Protein AF-A0A3R7YM96-F1 (afdb_monomer)

Mean predicted aligned error: 11.21 Å

Foldseek 3Di:
DDDDDDDDDDDPPPPPDPQQQAQVLFQQRRWDQAPPQGTDGLLLLQLVVLLVLLVVLCQCQVDLVLVLLQQLLQVCLVDPDDQDPVNSVVSSVVSSVVSVVCSVVSNVSSVVSNVLSVVSCVVCVVSVHDSPPDDDDDDDDDDDDPDDDDDDPDPVNVSSNVSNLVVLLVLLVVLVVCLVGVPSQLSSQLSNVCSVDPDRNDGPVVSVVSSVVSNVVCVVCNVVSVVSSVVSVVSSVVVVVVVVVPD

Structure (mmCIF, N/CA/C/O backbone):
data_AF-A0A3R7YM96-F1
#
_entry.id   AF-A0A3R7YM96-F1
#
loop_
_atom_site.group_PDB
_atom_site.id
_atom_site.type_symbol
_atom_site.label_atom_id
_atom_site.label_alt_id
_atom_site.label_comp_id
_atom_site.label_asym_id
_atom_site.label_entity_id
_atom_site.label_seq_id
_atom_site.pdbx_PDB_ins_code
_atom_site.Cartn_x
_atom_site.Cartn_y
_atom_site.Cartn_z
_atom_site.occupancy
_atom_site.B_iso_or_equiv
_atom_site.auth_seq_id
_atom_site.auth_comp_id
_atom_site.auth_asym_id
_atom_site.auth_atom_id
_atom_site.pdbx_PDB_model_num
ATOM 1 N N . THR A 1 1 ? 76.545 -9.233 0.694 1.00 45.06 1 THR A N 1
ATOM 2 C CA . THR A 1 1 ? 75.755 -8.309 -0.151 1.00 45.06 1 THR A CA 1
ATOM 3 C C . THR A 1 1 ? 74.601 -9.079 -0.773 1.00 45.06 1 THR A C 1
ATOM 5 O O . THR A 1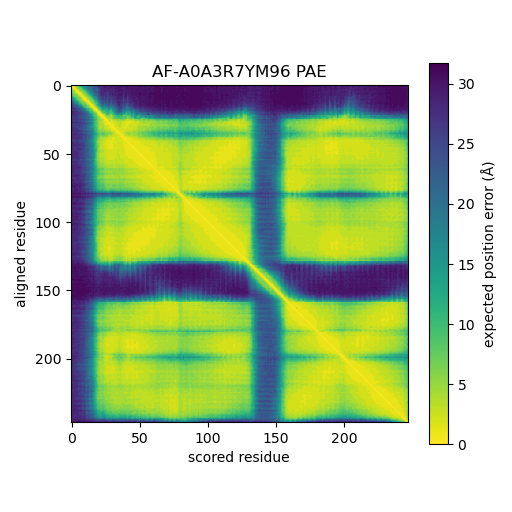 1 ? 74.777 -9.746 -1.780 1.00 45.06 1 THR A O 1
ATOM 8 N N . GLN A 1 2 ? 73.441 -9.086 -0.108 1.00 36.53 2 GLN A N 1
ATOM 9 C CA . GLN A 1 2 ? 72.216 -9.726 -0.604 1.00 36.53 2 GLN A CA 1
ATOM 10 C C . GLN A 1 2 ? 71.482 -8.753 -1.535 1.00 36.53 2 GLN A C 1
ATOM 12 O O . GLN A 1 2 ? 71.098 -7.665 -1.114 1.00 36.53 2 GLN A O 1
ATOM 17 N N . SER A 1 3 ? 71.321 -9.139 -2.800 1.00 36.06 3 SER A N 1
ATOM 18 C CA . SER A 1 3 ? 70.579 -8.380 -3.808 1.00 36.06 3 SER A CA 1
ATOM 19 C C . SER A 1 3 ? 69.102 -8.777 -3.740 1.00 36.06 3 SER A C 1
ATOM 21 O O . SER A 1 3 ? 68.745 -9.904 -4.079 1.00 36.06 3 SER A O 1
ATOM 23 N N . SER A 1 4 ? 68.255 -7.879 -3.234 1.00 38.69 4 SER A N 1
ATOM 24 C CA . SER A 1 4 ? 66.800 -8.063 -3.173 1.00 38.69 4 SER A CA 1
ATOM 25 C C . SER A 1 4 ? 66.164 -7.578 -4.475 1.00 38.69 4 SER A C 1
ATOM 27 O O . SER A 1 4 ? 66.230 -6.391 -4.792 1.00 38.69 4 SER A O 1
ATOM 29 N N . GLN A 1 5 ? 65.535 -8.481 -5.229 1.00 42.34 5 GLN A N 1
ATOM 30 C CA . GLN A 1 5 ? 64.673 -8.109 -6.353 1.00 42.34 5 GLN A CA 1
ATOM 31 C C . GLN A 1 5 ? 63.318 -7.588 -5.840 1.00 42.34 5 GLN A C 1
ATOM 33 O O . GLN A 1 5 ? 62.745 -8.188 -4.927 1.00 42.34 5 GLN A O 1
ATOM 38 N N . PRO A 1 6 ? 62.758 -6.507 -6.414 1.00 43.62 6 PRO A N 1
ATOM 39 C CA . PRO A 1 6 ? 61.439 -6.027 -6.030 1.00 43.62 6 PRO A CA 1
ATOM 40 C C . PRO A 1 6 ? 60.334 -6.883 -6.663 1.00 43.62 6 PRO A C 1
ATOM 42 O O . PRO A 1 6 ? 60.265 -7.063 -7.879 1.00 43.62 6 PRO A O 1
ATOM 45 N N . VAL A 1 7 ? 59.427 -7.374 -5.817 1.00 47.75 7 VAL A N 1
ATOM 46 C CA . VAL A 1 7 ? 58.185 -8.049 -6.208 1.00 47.75 7 VAL A CA 1
ATOM 47 C C . VAL A 1 7 ? 57.321 -7.086 -7.027 1.00 47.75 7 VAL A C 1
ATOM 49 O O . VAL A 1 7 ? 56.896 -6.035 -6.543 1.00 47.75 7 VAL A O 1
ATOM 52 N N . ALA A 1 8 ? 57.040 -7.456 -8.275 1.00 43.00 8 ALA A N 1
ATOM 53 C CA . ALA A 1 8 ? 56.138 -6.724 -9.149 1.00 43.00 8 ALA A CA 1
ATOM 54 C C . ALA A 1 8 ? 54.728 -6.666 -8.533 1.00 43.00 8 ALA A C 1
ATOM 56 O O . ALA A 1 8 ? 54.011 -7.668 -8.465 1.00 43.00 8 ALA A O 1
ATOM 57 N N . ARG A 1 9 ? 54.310 -5.469 -8.101 1.00 41.38 9 ARG A N 1
ATOM 58 C CA . ARG A 1 9 ? 52.916 -5.168 -7.751 1.00 41.38 9 ARG A CA 1
ATOM 59 C C . ARG A 1 9 ? 52.040 -5.410 -8.980 1.00 41.38 9 ARG A C 1
ATOM 61 O O . ARG A 1 9 ? 52.035 -4.607 -9.914 1.00 41.38 9 ARG A O 1
ATOM 68 N N . ARG A 1 10 ? 51.273 -6.501 -8.968 1.00 45.81 10 ARG A N 1
ATOM 69 C CA . ARG A 1 10 ? 50.168 -6.707 -9.909 1.00 45.81 10 ARG A CA 1
ATOM 70 C C . ARG A 1 10 ? 49.171 -5.566 -9.711 1.00 45.81 10 ARG A C 1
ATOM 72 O O . ARG A 1 10 ? 48.608 -5.404 -8.630 1.00 45.81 10 ARG A O 1
ATOM 79 N N . LYS A 1 11 ? 49.014 -4.733 -10.741 1.00 40.75 11 LYS A N 1
ATOM 80 C CA . LYS A 1 11 ? 47.972 -3.704 -10.796 1.00 40.75 11 LYS A CA 1
ATOM 81 C C . LYS A 1 11 ? 46.612 -4.406 -10.685 1.00 40.75 11 LYS A C 1
ATOM 83 O O . LYS A 1 11 ? 46.442 -5.435 -11.342 1.00 40.75 11 LYS A O 1
ATOM 88 N N . PRO A 1 12 ? 45.660 -3.893 -9.889 1.00 37.59 12 PRO A N 1
ATOM 89 C CA . PRO A 1 12 ? 44.314 -4.440 -9.890 1.00 37.59 12 PRO A CA 1
ATOM 90 C C . PRO A 1 12 ? 43.743 -4.287 -11.299 1.00 37.59 12 PRO A C 1
ATOM 92 O O . PRO A 1 12 ? 43.793 -3.201 -11.887 1.00 37.59 12 PRO A O 1
ATOM 95 N N . VAL A 1 13 ? 43.266 -5.402 -11.851 1.00 37.25 13 VAL A N 1
ATOM 96 C CA . VAL A 1 13 ? 42.502 -5.431 -13.095 1.00 37.25 13 VAL A CA 1
ATOM 97 C C . VAL A 1 13 ? 41.310 -4.512 -12.877 1.00 37.25 13 VAL A C 1
ATOM 99 O O . VAL A 1 13 ? 40.492 -4.716 -11.985 1.00 37.25 13 VAL A O 1
ATOM 102 N N . LYS A 1 14 ? 41.283 -3.422 -13.638 1.00 36.53 14 LYS A N 1
ATOM 103 C CA . LYS A 1 14 ? 40.139 -2.531 -13.720 1.00 36.53 14 LYS A CA 1
ATOM 104 C C . LYS A 1 14 ? 39.078 -3.331 -14.459 1.00 36.53 14 LYS A C 1
ATOM 106 O O . LYS A 1 14 ? 39.158 -3.415 -15.681 1.00 36.53 14 LYS A O 1
ATOM 111 N N . ASP A 1 15 ? 38.153 -3.942 -13.722 1.00 33.16 15 ASP A N 1
ATOM 112 C CA . ASP A 1 15 ? 36.939 -4.510 -14.298 1.00 33.16 15 ASP A CA 1
ATOM 113 C C . ASP A 1 15 ? 36.260 -3.389 -15.083 1.00 33.16 15 ASP A C 1
ATOM 115 O O . ASP A 1 15 ? 35.684 -2.443 -14.537 1.00 33.16 15 ASP A O 1
ATOM 119 N N . SER A 1 16 ? 36.450 -3.425 -16.397 1.00 36.56 16 SER A N 1
ATOM 120 C CA . SER A 1 16 ? 35.727 -2.603 -17.343 1.00 36.56 16 SER A CA 1
ATOM 121 C C . SER A 1 16 ? 34.267 -2.984 -17.184 1.00 36.56 16 SER A C 1
ATOM 123 O O . SER A 1 16 ? 33.871 -4.070 -17.600 1.00 36.56 16 SER A O 1
ATOM 125 N N . GLY A 1 17 ? 33.521 -2.108 -16.508 1.00 34.19 17 GLY A N 1
ATOM 126 C CA . GLY A 1 17 ? 32.123 -2.305 -16.165 1.00 34.19 17 GLY A CA 1
ATOM 127 C C . GLY A 1 17 ? 31.351 -2.894 -17.334 1.00 34.19 17 GLY A C 1
ATOM 128 O O . GLY A 1 17 ? 31.225 -2.267 -18.389 1.00 34.19 17 GLY A O 1
ATOM 129 N N . VAL A 1 18 ? 30.849 -4.109 -17.126 1.00 33.19 18 VAL A N 1
ATOM 130 C CA . VAL A 1 18 ? 29.787 -4.673 -17.943 1.00 33.19 18 VAL A CA 1
ATOM 131 C C . VAL A 1 18 ? 28.634 -3.688 -17.816 1.00 33.19 18 VAL A C 1
ATOM 133 O O . VAL A 1 18 ? 28.004 -3.593 -16.766 1.00 33.19 18 VAL A O 1
ATOM 136 N N . LYS A 1 19 ? 28.421 -2.879 -18.857 1.00 43.28 19 LYS A N 1
ATOM 137 C CA . LYS A 1 19 ? 27.216 -2.065 -18.980 1.00 43.28 19 LYS A CA 1
ATOM 138 C C . LYS A 1 19 ? 26.070 -3.064 -18.972 1.00 43.28 19 LYS A C 1
ATOM 140 O O . LYS A 1 19 ? 25.944 -3.819 -19.938 1.00 43.28 19 LYS A O 1
ATOM 145 N N . SER A 1 20 ? 25.309 -3.110 -17.880 1.00 51.75 20 SER A N 1
ATOM 146 C CA . SER A 1 20 ? 24.109 -3.936 -17.765 1.00 51.75 20 SER A CA 1
ATOM 147 C C . SER A 1 20 ? 23.117 -3.437 -18.812 1.00 51.75 20 SER A C 1
ATOM 149 O O . SER A 1 20 ? 22.357 -2.495 -18.593 1.00 51.75 20 SER A O 1
ATOM 151 N N . SER A 1 21 ? 23.235 -3.973 -20.025 1.00 58.69 21 SER A N 1
ATOM 152 C CA . SER A 1 21 ? 22.414 -3.566 -21.154 1.00 58.69 21 SER A CA 1
ATOM 153 C C . SER A 1 21 ? 21.141 -4.376 -21.052 1.00 58.69 21 SER A C 1
ATOM 155 O O . SER A 1 21 ? 21.143 -5.589 -21.247 1.00 58.69 21 SER A O 1
ATOM 157 N N . ALA A 1 22 ? 20.075 -3.699 -20.647 1.00 68.12 22 ALA A N 1
ATOM 158 C CA . ALA A 1 22 ? 18.771 -4.311 -20.509 1.00 68.12 22 ALA A CA 1
ATOM 159 C C . ALA A 1 22 ? 18.235 -4.740 -21.884 1.00 68.12 22 ALA A C 1
ATOM 161 O O . ALA A 1 22 ? 18.509 -4.047 -22.875 1.00 68.12 22 ALA A O 1
ATOM 162 N N . PRO A 1 23 ? 17.420 -5.806 -21.959 1.00 69.44 23 PRO A N 1
ATOM 163 C CA . PRO A 1 23 ? 16.647 -6.108 -23.158 1.00 69.44 23 PRO A CA 1
ATOM 164 C C . PRO A 1 23 ? 15.915 -4.857 -23.667 1.00 69.44 23 PRO A C 1
ATOM 166 O O . PRO A 1 23 ? 15.310 -4.117 -22.889 1.00 69.44 23 PRO A O 1
ATOM 169 N N . GLY A 1 24 ? 16.048 -4.570 -24.965 1.00 69.81 24 GLY A N 1
ATOM 170 C CA . GLY A 1 24 ? 15.408 -3.420 -25.613 1.00 69.81 24 GLY A CA 1
ATOM 171 C C . GLY A 1 24 ? 15.886 -2.035 -25.154 1.00 69.81 24 GLY A C 1
ATOM 172 O O . GLY A 1 24 ? 15.231 -1.049 -25.475 1.00 69.81 24 GLY A O 1
ATOM 173 N N . GLY A 1 25 ? 16.986 -1.934 -24.391 1.00 77.81 25 GLY A N 1
ATOM 174 C CA . GLY A 1 25 ? 17.396 -0.665 -23.780 1.00 77.81 25 GLY A CA 1
ATOM 175 C C . GLY A 1 25 ? 16.361 -0.147 -22.779 1.00 77.81 25 GLY A C 1
ATOM 176 O O . GLY A 1 25 ? 16.188 1.054 -22.640 1.00 77.81 25 GLY A O 1
ATOM 177 N N . LEU A 1 26 ? 15.613 -1.042 -22.128 1.00 85.44 26 LEU A N 1
ATOM 178 C CA . LEU A 1 26 ? 14.585 -0.696 -21.153 1.00 85.44 26 LEU A CA 1
ATOM 179 C C . LEU A 1 26 ? 15.109 -0.966 -19.743 1.00 85.44 26 LEU A C 1
ATOM 181 O O . LEU A 1 26 ? 15.202 -2.116 -19.328 1.00 85.44 26 LEU A O 1
ATOM 185 N N . GLY A 1 27 ? 15.365 0.069 -18.945 1.00 86.62 27 GLY A N 1
ATOM 186 C CA . GLY A 1 27 ? 15.856 -0.097 -17.573 1.00 86.62 27 GLY A CA 1
ATOM 187 C C . GLY A 1 27 ? 14.964 -1.006 -16.714 1.00 86.62 27 GLY A C 1
ATOM 188 O O . GLY A 1 27 ? 15.464 -1.734 -15.859 1.00 86.62 27 GLY A O 1
ATOM 189 N N . LEU A 1 28 ? 13.647 -1.011 -16.963 1.00 89.81 28 LEU A N 1
ATOM 190 C CA . LEU A 1 28 ? 12.681 -1.885 -16.282 1.00 89.81 28 LEU A CA 1
ATOM 191 C C . LEU A 1 28 ? 12.896 -3.376 -16.584 1.00 89.81 28 LEU A C 1
ATOM 193 O O . LEU A 1 28 ? 12.547 -4.202 -15.747 1.00 89.81 28 LEU A O 1
ATOM 197 N N . ALA A 1 29 ? 13.490 -3.723 -17.727 1.00 90.69 29 ALA A N 1
ATOM 198 C CA . ALA A 1 29 ? 13.811 -5.097 -18.103 1.00 90.69 29 ALA A CA 1
ATOM 199 C C . ALA A 1 29 ? 15.109 -5.612 -17.453 1.00 90.69 29 ALA A C 1
ATOM 201 O O . ALA A 1 29 ? 15.420 -6.795 -17.571 1.00 90.69 29 ALA A O 1
ATOM 202 N N . ARG A 1 30 ? 15.874 -4.761 -16.746 1.00 89.50 30 ARG A N 1
ATOM 203 C CA . ARG A 1 30 ? 17.051 -5.220 -15.991 1.00 89.50 30 ARG A CA 1
ATOM 204 C C . ARG A 1 30 ? 16.617 -6.158 -14.866 1.00 89.50 30 ARG A C 1
ATOM 206 O O . ARG A 1 30 ? 15.648 -5.877 -14.154 1.00 89.50 30 ARG A O 1
ATOM 213 N N . THR A 1 31 ? 17.351 -7.252 -14.707 1.00 90.62 31 THR A N 1
ATOM 214 C CA . THR A 1 31 ? 17.109 -8.268 -13.683 1.00 90.62 31 THR A CA 1
ATOM 215 C C . THR A 1 31 ? 17.883 -7.976 -12.402 1.00 90.62 31 THR A C 1
ATOM 217 O O . THR A 1 31 ? 18.939 -7.341 -12.400 1.00 90.62 31 THR A O 1
ATOM 220 N N . VAL A 1 32 ? 17.324 -8.438 -11.289 1.00 89.00 32 VAL A N 1
ATOM 221 C CA . VAL A 1 32 ? 17.951 -8.464 -9.970 1.00 89.00 32 VAL A CA 1
ATOM 222 C C . VAL A 1 32 ? 17.693 -9.834 -9.363 1.00 89.00 32 VAL A C 1
ATOM 224 O O . VAL A 1 32 ? 16.555 -10.301 -9.337 1.00 89.00 32 VAL A O 1
ATOM 227 N N . SER A 1 33 ? 18.741 -10.473 -8.851 1.00 89.31 33 SER A N 1
ATOM 228 C CA . SER A 1 33 ? 18.612 -11.726 -8.110 1.00 89.31 33 SER A CA 1
ATOM 229 C C . SER A 1 33 ? 18.116 -11.437 -6.691 1.00 89.31 33 SER A C 1
ATOM 231 O O . SER A 1 33 ? 18.775 -10.729 -5.925 1.00 89.31 33 SER A O 1
ATOM 233 N N . LEU A 1 34 ? 16.952 -11.978 -6.338 1.00 87.88 34 LEU A N 1
ATOM 234 C CA . LEU A 1 34 ? 16.386 -11.914 -4.993 1.00 87.88 34 LEU A CA 1
ATOM 235 C C . LEU A 1 34 ? 16.435 -13.292 -4.330 1.00 87.88 34 LEU A C 1
ATOM 237 O O . LEU A 1 34 ? 16.119 -14.316 -4.942 1.00 87.88 34 LEU A O 1
ATOM 241 N N . GLU A 1 35 ? 16.812 -13.307 -3.055 1.00 83.19 35 GLU A N 1
ATOM 242 C CA . GLU A 1 35 ? 16.838 -14.519 -2.240 1.00 83.19 35 GLU A CA 1
ATOM 243 C C . GLU A 1 35 ? 15.441 -15.161 -2.192 1.00 83.19 35 GLU A C 1
ATOM 245 O O . GLU A 1 35 ? 14.437 -14.479 -1.995 1.00 83.19 35 GLU A O 1
ATOM 250 N N . GLY A 1 36 ? 15.358 -16.466 -2.463 1.00 82.19 36 GLY A N 1
ATOM 251 C CA . GLY A 1 36 ? 14.092 -17.211 -2.494 1.00 82.19 36 GLY A CA 1
ATOM 252 C C . GLY A 1 36 ? 13.163 -16.925 -3.685 1.00 82.19 36 GLY A C 1
ATOM 253 O O . GLY A 1 36 ? 12.151 -17.606 -3.821 1.00 82.19 36 GLY A O 1
ATOM 254 N N . ARG A 1 37 ? 13.489 -15.962 -4.562 1.00 80.81 37 ARG A N 1
ATOM 255 C CA . ARG A 1 37 ? 12.686 -15.609 -5.753 1.00 80.81 37 ARG A CA 1
ATOM 256 C C . ARG A 1 37 ? 13.415 -15.778 -7.088 1.00 80.81 37 ARG A C 1
ATOM 258 O O . ARG A 1 37 ? 12.752 -15.832 -8.117 1.00 80.81 37 ARG A O 1
ATOM 265 N N . GLY A 1 38 ? 14.743 -15.883 -7.076 1.00 87.31 38 GLY A N 1
ATOM 266 C CA . GLY A 1 38 ? 15.542 -15.985 -8.297 1.00 87.31 38 GLY A CA 1
ATOM 267 C C . GLY A 1 38 ? 15.704 -14.636 -8.997 1.00 87.31 38 GLY A C 1
ATOM 268 O O . GLY A 1 38 ? 15.652 -13.583 -8.357 1.00 87.31 38 GLY A O 1
ATOM 269 N N . GLU A 1 39 ? 15.949 -14.661 -10.305 1.00 89.75 39 GLU A N 1
ATOM 270 C CA . GLU A 1 39 ? 16.065 -13.444 -11.109 1.00 89.75 39 GLU A CA 1
ATOM 271 C C . GLU A 1 39 ? 14.686 -12.861 -11.418 1.00 89.75 39 GLU A C 1
ATOM 273 O O . GLU A 1 39 ? 13.840 -13.510 -12.025 1.00 89.75 39 GLU A O 1
ATOM 278 N N . VAL A 1 40 ? 14.469 -11.614 -11.000 1.00 91.81 40 VAL A N 1
ATOM 279 C CA . VAL A 1 40 ? 13.223 -10.874 -11.228 1.00 91.81 40 VAL A CA 1
ATOM 280 C C . VAL A 1 40 ? 13.566 -9.522 -11.836 1.00 91.81 40 VAL A C 1
ATOM 282 O O . VAL A 1 40 ? 14.554 -8.891 -11.453 1.00 91.81 40 VAL A O 1
ATOM 285 N N . THR A 1 41 ? 12.763 -9.043 -12.782 1.00 92.88 41 THR A N 1
ATOM 286 C CA . THR A 1 41 ? 12.993 -7.719 -13.377 1.00 92.88 41 THR A CA 1
ATOM 287 C C . THR A 1 41 ? 12.558 -6.589 -12.447 1.00 92.88 41 THR A C 1
ATOM 289 O O . THR A 1 41 ? 11.611 -6.723 -11.662 1.00 92.88 41 THR A O 1
ATOM 292 N N . PHE A 1 42 ? 13.194 -5.419 -12.566 1.00 92.75 42 PHE A N 1
ATOM 293 C CA . PHE A 1 42 ? 12.698 -4.221 -11.884 1.00 92.75 42 PHE A CA 1
ATOM 294 C C . PHE A 1 42 ? 11.249 -3.914 -12.282 1.00 92.75 42 PHE A C 1
ATOM 296 O O . PHE A 1 42 ? 10.459 -3.496 -11.441 1.00 92.75 42 PHE A O 1
ATOM 303 N N . GLY A 1 43 ? 10.867 -4.146 -13.536 1.00 93.75 43 GLY A N 1
ATOM 304 C CA . GLY A 1 43 ? 9.505 -3.935 -14.006 1.00 93.75 43 GLY A CA 1
ATOM 305 C C . GLY A 1 43 ? 8.488 -4.853 -13.321 1.00 93.75 43 GLY A C 1
ATOM 306 O O . GLY A 1 43 ? 7.464 -4.357 -12.857 1.00 93.75 43 GLY A O 1
ATOM 307 N N . GLN A 1 44 ? 8.786 -6.145 -13.152 1.00 94.81 44 GLN A N 1
ATOM 308 C CA . GLN A 1 44 ? 7.928 -7.070 -12.394 1.00 94.81 44 GLN A CA 1
ATOM 309 C C . GLN A 1 44 ? 7.759 -6.614 -10.936 1.00 94.81 44 GLN A C 1
ATOM 311 O O . GLN A 1 44 ? 6.634 -6.511 -10.443 1.00 94.81 44 GLN A O 1
ATOM 316 N N . LEU A 1 45 ? 8.852 -6.231 -10.265 1.00 94.75 45 LEU A N 1
ATOM 317 C CA . LEU A 1 45 ? 8.800 -5.714 -8.891 1.00 94.75 45 LEU A CA 1
ATOM 318 C C . LEU A 1 45 ? 8.007 -4.403 -8.781 1.00 94.75 45 LEU A C 1
ATOM 320 O O . LEU A 1 45 ? 7.293 -4.189 -7.796 1.00 94.75 45 LEU A O 1
ATOM 324 N N . ALA A 1 46 ? 8.104 -3.530 -9.788 1.00 96.00 46 ALA A N 1
ATOM 325 C CA . ALA A 1 46 ? 7.314 -2.307 -9.859 1.00 96.00 46 ALA A CA 1
ATOM 326 C C . ALA A 1 46 ? 5.822 -2.628 -10.005 1.00 96.00 46 ALA A C 1
ATOM 328 O O . ALA A 1 46 ? 5.023 -2.096 -9.239 1.00 96.00 46 ALA A O 1
ATOM 329 N N . ILE A 1 47 ? 5.446 -3.517 -10.931 1.00 97.06 47 ILE A N 1
ATOM 330 C CA . ILE A 1 47 ? 4.054 -3.943 -11.147 1.00 97.06 47 ILE A CA 1
ATOM 331 C C . ILE A 1 47 ? 3.464 -4.516 -9.859 1.00 97.06 47 ILE A C 1
ATOM 333 O O . ILE A 1 47 ? 2.399 -4.070 -9.428 1.00 97.06 47 ILE A O 1
ATOM 337 N N . GLU A 1 48 ? 4.163 -5.457 -9.215 1.00 95.44 48 GLU A N 1
ATOM 338 C CA . GLU A 1 48 ? 3.723 -6.050 -7.949 1.00 95.44 48 GLU A CA 1
ATOM 339 C C . GLU A 1 48 ? 3.454 -4.976 -6.896 1.00 95.44 48 GLU A C 1
ATOM 341 O O . GLU A 1 48 ? 2.423 -4.988 -6.220 1.00 95.44 48 GLU A O 1
ATOM 346 N N . LYS A 1 49 ? 4.385 -4.029 -6.741 1.00 95.38 49 LYS A N 1
ATOM 347 C CA . LYS A 1 49 ? 4.250 -2.970 -5.748 1.00 95.38 49 LYS A CA 1
ATOM 348 C C . LYS A 1 49 ? 3.120 -1.995 -6.079 1.00 95.38 49 LYS A C 1
ATOM 350 O O . LYS A 1 49 ? 2.342 -1.678 -5.183 1.00 95.38 49 LYS A O 1
ATOM 355 N N . LEU A 1 50 ? 3.010 -1.548 -7.326 1.00 97.75 50 LEU A N 1
ATOM 356 C CA . LEU A 1 50 ? 1.972 -0.615 -7.768 1.00 97.75 50 LEU A CA 1
ATOM 357 C C . LEU A 1 50 ? 0.573 -1.212 -7.592 1.00 97.75 50 LEU A C 1
ATOM 359 O O . LEU A 1 50 ? -0.290 -0.559 -7.010 1.00 97.75 50 LEU A O 1
ATOM 363 N N . ARG A 1 51 ? 0.375 -2.473 -7.999 1.00 98.00 51 ARG A N 1
ATOM 364 C CA . ARG A 1 51 ? -0.897 -3.189 -7.815 1.00 98.00 51 ARG A CA 1
ATOM 365 C C . ARG A 1 51 ? -1.221 -3.422 -6.344 1.00 98.00 51 ARG A C 1
ATOM 367 O O . ARG A 1 51 ? -2.366 -3.256 -5.934 1.00 98.00 51 ARG A O 1
ATOM 374 N N . ARG A 1 52 ? -0.221 -3.764 -5.521 1.00 96.12 52 ARG A N 1
ATOM 375 C CA . ARG A 1 52 ? -0.404 -3.890 -4.065 1.00 96.12 52 ARG A CA 1
ATOM 376 C C . ARG A 1 52 ? -0.847 -2.561 -3.450 1.00 96.12 52 ARG A C 1
ATOM 378 O O . ARG A 1 52 ? -1.819 -2.543 -2.706 1.00 96.12 52 ARG A O 1
ATOM 385 N N . ASP A 1 53 ? -0.183 -1.458 -3.793 1.00 96.06 53 ASP A N 1
ATOM 386 C CA . ASP A 1 53 ? -0.528 -0.125 -3.288 1.00 96.06 53 ASP A CA 1
ATOM 387 C C . ASP A 1 53 ? -1.930 0.317 -3.772 1.00 96.06 53 ASP A C 1
ATOM 389 O O . ASP A 1 53 ? -2.713 0.848 -2.981 1.00 96.06 53 ASP A O 1
ATOM 393 N N . ALA A 1 54 ? -2.285 0.043 -5.035 1.00 97.94 54 ALA A N 1
ATOM 394 C CA . ALA A 1 54 ? -3.620 0.294 -5.585 1.00 97.94 54 ALA A CA 1
ATOM 395 C C . ALA A 1 54 ? -4.700 -0.505 -4.840 1.00 97.94 54 ALA A C 1
ATOM 397 O O . ALA A 1 54 ? -5.716 0.057 -4.425 1.00 97.94 54 ALA A O 1
ATOM 398 N N . LYS A 1 55 ? -4.453 -1.798 -4.599 1.00 97.12 55 LYS A N 1
ATOM 399 C CA . LYS A 1 55 ? -5.345 -2.670 -3.831 1.00 97.12 55 LYS A CA 1
ATOM 400 C C . LYS A 1 55 ? -5.528 -2.170 -2.399 1.00 97.12 55 LYS A C 1
ATOM 402 O O . LYS A 1 55 ? -6.664 -2.097 -1.945 1.00 97.12 55 LYS A O 1
ATOM 407 N N . THR A 1 56 ? -4.464 -1.749 -1.714 1.00 95.31 56 THR A N 1
ATOM 408 C CA . THR A 1 56 ? -4.567 -1.174 -0.360 1.00 95.31 56 THR A CA 1
ATOM 409 C C . THR A 1 56 ? -5.477 0.058 -0.336 1.00 95.31 56 THR A C 1
ATOM 411 O O . THR A 1 56 ? -6.304 0.201 0.567 1.00 95.31 56 THR A O 1
ATOM 414 N N . LEU A 1 57 ? -5.375 0.934 -1.341 1.00 96.88 57 LEU A N 1
ATOM 415 C CA . LEU A 1 57 ? -6.266 2.090 -1.467 1.00 96.88 57 LEU A CA 1
ATOM 416 C C . LEU A 1 57 ? -7.717 1.675 -1.742 1.00 96.88 57 LEU A C 1
ATOM 418 O O . LEU A 1 57 ? -8.629 2.244 -1.144 1.00 96.88 57 LEU A O 1
ATOM 422 N N . GLN A 1 58 ? -7.947 0.678 -2.598 1.00 96.38 58 GLN A N 1
ATOM 423 C CA . GLN A 1 58 ? -9.291 0.161 -2.877 1.00 96.38 58 GLN A CA 1
ATOM 424 C C . GLN A 1 58 ? -9.915 -0.533 -1.662 1.00 96.38 58 GLN A C 1
ATOM 426 O O . GLN A 1 58 ? -11.087 -0.324 -1.372 1.00 96.38 58 GLN A O 1
ATOM 431 N N . GLU A 1 59 ? -9.153 -1.320 -0.910 1.00 93.50 59 GLU A N 1
ATOM 432 C CA . GLU A 1 59 ? -9.638 -1.972 0.307 1.00 93.50 59 GLU A CA 1
ATOM 433 C C . GLU A 1 59 ? -9.976 -0.950 1.396 1.00 93.50 59 GLU A C 1
ATOM 435 O O . GLU A 1 59 ? -10.949 -1.122 2.130 1.00 93.50 59 GLU A O 1
ATOM 440 N N . GLU A 1 60 ? -9.198 0.132 1.506 1.00 93.88 60 GLU A N 1
ATOM 441 C CA . GLU A 1 60 ? -9.476 1.175 2.486 1.00 93.88 60 GLU A CA 1
ATOM 442 C C . GLU A 1 60 ? -10.641 2.081 2.062 1.00 93.88 60 GLU A C 1
ATOM 444 O O . GLU A 1 60 ? -11.509 2.372 2.883 1.00 93.88 60 GLU A O 1
ATOM 449 N N . TRP A 1 61 ? -10.684 2.519 0.803 1.00 97.00 61 TRP A N 1
ATOM 450 C CA . TRP A 1 61 ? -11.568 3.596 0.338 1.00 97.00 61 TRP A CA 1
ATOM 451 C C . TRP A 1 61 ? -12.667 3.147 -0.632 1.00 97.00 61 TRP A C 1
ATOM 453 O O . TRP A 1 61 ? -13.541 3.944 -0.966 1.00 97.00 61 TRP A O 1
ATOM 463 N N . GLY A 1 62 ? -12.675 1.895 -1.081 1.00 94.75 62 GLY A N 1
ATOM 464 C CA . GLY A 1 62 ? -13.613 1.393 -2.092 1.00 94.75 62 GLY A CA 1
ATOM 465 C C . GLY A 1 62 ? -15.047 1.240 -1.595 1.00 94.75 62 GLY A C 1
ATOM 466 O O . GLY A 1 62 ? -15.980 1.322 -2.384 1.00 94.75 62 GLY A O 1
ATOM 467 N N . CYS A 1 63 ? -15.246 1.080 -0.284 1.00 95.50 63 CYS A N 1
ATOM 468 C CA . CYS A 1 63 ? -16.577 0.964 0.300 1.00 95.50 63 CYS A CA 1
ATOM 469 C C . CYS A 1 63 ? -16.727 1.851 1.537 1.00 95.50 63 CYS A C 1
ATOM 471 O O . CYS A 1 63 ? -16.020 1.687 2.535 1.00 95.50 63 CYS A O 1
ATOM 473 N N . LYS A 1 64 ? -17.702 2.766 1.491 1.00 95.44 64 LYS A N 1
ATOM 474 C CA . LYS A 1 64 ? -18.012 3.698 2.585 1.00 95.44 64 LYS A CA 1
ATOM 475 C C . LYS A 1 64 ? -18.319 2.980 3.898 1.00 95.44 64 LYS A C 1
ATOM 477 O O . LYS A 1 64 ? -17.826 3.394 4.943 1.00 95.44 64 LYS A O 1
ATOM 482 N N . ASP A 1 65 ? -19.125 1.921 3.856 1.00 93.75 65 ASP A N 1
ATOM 483 C CA . ASP A 1 65 ? -19.512 1.172 5.057 1.00 93.75 65 ASP A CA 1
ATOM 484 C C . ASP A 1 65 ? -18.303 0.479 5.702 1.00 93.75 65 ASP A C 1
ATOM 486 O O . ASP A 1 65 ? -18.055 0.643 6.898 1.00 93.75 65 ASP A O 1
ATOM 490 N N . VAL A 1 66 ? -17.483 -0.199 4.894 1.00 93.31 66 VAL A N 1
ATOM 491 C CA . VAL A 1 66 ? -16.252 -0.854 5.360 1.00 93.31 66 VAL A CA 1
ATOM 492 C C . VAL A 1 66 ? -15.269 0.176 5.924 1.00 93.31 66 VAL A C 1
ATOM 494 O O . VAL A 1 66 ? -14.732 -0.027 7.015 1.00 93.31 66 VAL A O 1
ATOM 497 N N . TYR A 1 67 ? -15.090 1.323 5.256 1.00 95.25 67 TYR A N 1
ATOM 498 C CA . TYR A 1 67 ? -14.258 2.422 5.755 1.00 95.25 67 TYR A CA 1
ATOM 499 C C . TYR A 1 67 ? -14.717 2.920 7.125 1.00 95.25 67 TYR A C 1
ATOM 501 O O . TYR A 1 67 ? -13.909 3.030 8.051 1.00 95.25 67 TYR A O 1
ATOM 509 N N . VAL A 1 68 ? -16.013 3.214 7.274 1.00 95.75 68 VAL A N 1
ATOM 510 C CA . VAL A 1 68 ? -16.584 3.680 8.544 1.00 95.75 68 VAL A CA 1
ATOM 511 C C . VAL A 1 68 ? -16.376 2.624 9.623 1.00 95.75 68 VAL A C 1
ATOM 513 O O . VAL A 1 68 ? -15.942 2.971 10.724 1.00 95.75 68 VAL A O 1
ATOM 516 N N . LYS A 1 69 ? -16.587 1.342 9.299 1.00 94.12 69 LYS A N 1
A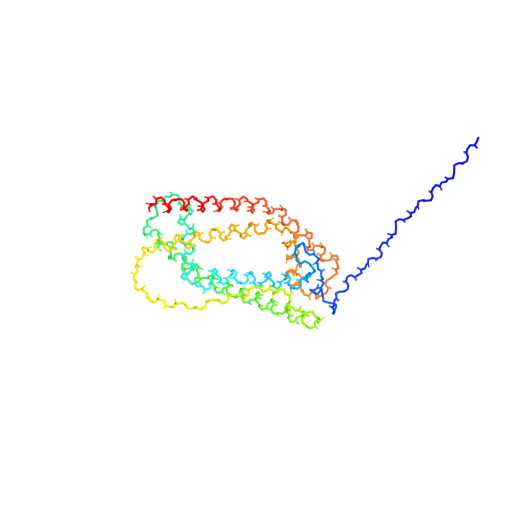TOM 517 C CA . LYS A 1 69 ? -16.365 0.236 10.232 1.00 94.12 69 LYS A CA 1
ATOM 518 C C . LYS A 1 69 ? -14.928 0.167 10.732 1.00 94.12 69 LYS A C 1
ATOM 520 O O . LYS A 1 69 ? -14.694 0.181 11.939 1.00 94.12 69 LYS A O 1
ATOM 525 N N . MET A 1 70 ? -13.969 0.207 9.813 1.00 93.69 70 MET A N 1
ATOM 526 C CA . MET A 1 70 ? -12.542 0.245 10.130 1.00 93.69 70 MET A CA 1
ATOM 527 C C . MET A 1 70 ? -12.150 1.476 10.958 1.00 93.69 70 MET A C 1
ATOM 529 O O . MET A 1 70 ? -11.382 1.366 11.915 1.00 93.69 70 MET A O 1
ATOM 533 N N . ALA A 1 71 ? -12.648 2.659 10.591 1.00 93.75 71 ALA A N 1
ATOM 534 C CA . ALA A 1 71 ? -12.285 3.920 11.229 1.00 93.75 71 ALA A CA 1
ATOM 535 C C . ALA A 1 71 ? -12.822 4.018 12.662 1.00 93.75 71 ALA A C 1
ATOM 537 O O . ALA A 1 71 ? -12.091 4.429 13.567 1.00 93.75 71 ALA A O 1
ATOM 538 N N . VAL A 1 72 ? -14.081 3.627 12.871 1.00 94.06 72 VAL A N 1
ATOM 539 C CA . VAL A 1 72 ? -14.706 3.571 14.197 1.00 94.06 72 VAL A CA 1
ATOM 540 C C . VAL A 1 72 ? -14.044 2.482 15.034 1.00 94.06 72 VAL A C 1
ATOM 542 O O . VAL A 1 72 ? -13.569 2.785 16.126 1.00 94.06 72 VAL A O 1
ATOM 545 N N . GLY A 1 73 ? -13.919 1.262 14.499 1.00 92.31 73 GLY A N 1
ATOM 546 C CA . GLY A 1 73 ? -13.289 0.129 15.177 1.00 92.31 73 GLY A CA 1
ATOM 547 C C . GLY A 1 73 ? -11.895 0.469 15.696 1.00 92.31 73 GLY A C 1
ATOM 548 O O . GLY A 1 73 ? -11.624 0.333 16.883 1.00 92.31 73 GLY A O 1
ATOM 549 N N . ARG A 1 74 ? -11.037 1.053 14.853 1.00 91.00 74 ARG A N 1
ATOM 550 C CA . ARG A 1 74 ? -9.694 1.498 15.263 1.00 91.00 74 ARG A CA 1
ATOM 551 C C . ARG A 1 74 ? -9.711 2.509 16.411 1.00 91.00 74 ARG A C 1
ATOM 553 O O . ARG A 1 74 ? -8.842 2.462 17.278 1.00 91.00 74 ARG A O 1
ATOM 560 N N . ARG A 1 75 ? -10.647 3.462 16.408 1.00 90.88 75 ARG A N 1
ATOM 561 C CA . ARG A 1 75 ? -10.743 4.470 17.477 1.00 90.88 75 ARG A CA 1
ATOM 562 C C . ARG A 1 75 ? -11.243 3.868 18.782 1.00 90.88 75 ARG A C 1
ATOM 564 O O . ARG A 1 75 ? -10.769 4.293 19.830 1.00 90.88 75 ARG A O 1
ATOM 571 N N . VAL A 1 76 ? -12.172 2.915 18.708 1.00 90.31 76 VAL A N 1
ATOM 572 C CA . VAL A 1 76 ? -12.658 2.173 19.875 1.00 90.31 76 VAL A CA 1
ATOM 573 C C . VAL A 1 76 ? -11.519 1.350 20.468 1.00 90.31 76 VAL A C 1
ATOM 575 O O . VAL A 1 76 ? -11.212 1.539 21.634 1.00 90.31 76 VAL A O 1
ATOM 578 N N . LEU A 1 77 ? -10.808 0.564 19.652 1.00 87.94 77 LEU A N 1
ATOM 579 C CA . LEU A 1 77 ? -9.698 -0.280 20.115 1.00 87.94 77 LEU A CA 1
ATOM 580 C C . LEU A 1 77 ? -8.557 0.528 20.749 1.00 87.94 77 LEU A C 1
ATOM 582 O O . LEU A 1 77 ? -7.898 0.068 21.671 1.00 87.94 77 LEU A O 1
ATOM 586 N N . LYS A 1 78 ? -8.318 1.759 20.285 1.00 86.19 78 LYS A N 1
ATOM 587 C CA . LYS A 1 78 ? -7.295 2.638 20.872 1.00 86.19 78 LYS A CA 1
ATOM 588 C C . LYS A 1 78 ? -7.705 3.220 22.236 1.00 86.19 78 LYS A C 1
ATOM 590 O O . LYS A 1 78 ? -6.855 3.761 22.939 1.00 86.19 78 LYS A O 1
ATOM 595 N N . ARG A 1 79 ? -8.991 3.198 22.595 1.00 82.50 79 ARG A N 1
ATOM 596 C CA . ARG A 1 79 ? -9.479 3.730 23.873 1.00 82.50 79 ARG A CA 1
ATOM 597 C C . ARG A 1 79 ? -9.580 2.600 24.891 1.00 82.50 79 ARG A C 1
ATOM 599 O O . ARG A 1 79 ? -10.246 1.610 24.639 1.00 82.50 79 ARG A O 1
ATOM 606 N N . CYS A 1 80 ? -9.000 2.806 26.069 1.00 58.22 80 CYS A N 1
ATOM 607 C CA . CYS A 1 80 ? -9.055 1.839 27.170 1.00 58.22 80 CYS A CA 1
ATOM 608 C C . CYS A 1 80 ? -10.376 1.882 27.969 1.00 58.22 80 CYS A C 1
ATOM 610 O O . CYS A 1 80 ? -10.557 1.088 28.882 1.00 58.22 80 CYS A O 1
ATOM 612 N N . ALA A 1 81 ? -11.282 2.826 27.678 1.00 68.88 81 ALA A N 1
ATOM 613 C CA . ALA A 1 81 ? -12.532 3.028 28.416 1.00 68.88 81 ALA A CA 1
ATOM 614 C C . ALA A 1 81 ? -13.760 2.678 27.566 1.00 68.88 81 ALA A C 1
ATOM 616 O O . ALA A 1 81 ? -13.751 2.874 26.347 1.00 68.88 81 ALA A O 1
ATOM 617 N N . ALA A 1 82 ? -14.836 2.235 28.228 1.00 75.50 82 ALA A N 1
ATOM 618 C CA . ALA A 1 82 ? -16.105 1.905 27.589 1.00 75.50 82 ALA A CA 1
ATOM 619 C C . ALA A 1 82 ? -16.635 3.087 26.759 1.00 75.50 82 ALA A C 1
ATOM 621 O O . ALA A 1 82 ? -16.869 4.189 27.262 1.00 75.50 82 ALA A O 1
ATOM 622 N N . VAL A 1 83 ? -16.809 2.858 25.458 1.00 81.69 83 VAL A N 1
ATOM 623 C CA . VAL A 1 83 ? -17.279 3.876 24.516 1.00 81.69 83 VAL A CA 1
ATOM 624 C C . VAL A 1 83 ? -18.804 3.866 24.487 1.00 81.69 83 VAL A C 1
ATOM 626 O O . VAL A 1 83 ? -19.425 2.836 24.231 1.00 81.69 83 VAL A O 1
ATOM 629 N N . THR A 1 84 ? -19.429 5.023 24.707 1.00 86.50 84 THR A N 1
ATOM 630 C CA . THR A 1 84 ? -20.896 5.126 24.694 1.00 86.50 84 THR A CA 1
ATOM 631 C C . THR A 1 84 ? -21.463 5.058 23.273 1.00 86.50 84 THR A C 1
ATOM 633 O O . THR A 1 84 ? -20.809 5.432 22.294 1.00 86.50 84 THR A O 1
ATOM 636 N N . ARG A 1 85 ? -22.738 4.666 23.137 1.00 86.25 85 ARG A N 1
ATOM 637 C CA . ARG A 1 85 ? -23.426 4.628 21.832 1.00 86.25 85 ARG A CA 1
ATOM 638 C C . ARG A 1 85 ? -23.408 5.986 21.120 1.00 86.25 85 ARG A C 1
ATOM 640 O O . ARG A 1 85 ? -23.173 6.035 19.918 1.00 86.25 85 ARG A O 1
ATOM 647 N N . SER A 1 86 ? -23.586 7.090 21.850 1.00 88.38 86 SER A N 1
ATOM 648 C CA . SER A 1 86 ? -23.525 8.444 21.279 1.00 88.38 86 SER A CA 1
ATOM 649 C C . SER A 1 86 ? -22.133 8.794 20.742 1.00 88.38 86 SER A C 1
ATOM 651 O O . SER A 1 86 ? -22.017 9.399 19.675 1.00 88.38 86 SER A O 1
ATOM 653 N N . GLN A 1 87 ? -21.065 8.361 21.422 1.00 91.06 87 GLN A N 1
ATOM 654 C CA . GLN A 1 87 ? -19.694 8.521 20.936 1.00 91.06 87 GLN A CA 1
ATOM 655 C C . GLN A 1 87 ? -19.449 7.706 19.661 1.00 91.06 87 GLN A C 1
ATOM 657 O O . GLN A 1 87 ? -18.832 8.227 18.733 1.00 91.06 87 GLN A O 1
ATOM 662 N N . ILE A 1 88 ? -19.955 6.470 19.584 1.00 91.50 88 ILE A N 1
ATOM 663 C CA . ILE A 1 88 ? -19.875 5.634 18.375 1.00 91.50 88 ILE A CA 1
ATOM 664 C C . ILE A 1 88 ? -20.595 6.310 17.206 1.00 91.50 88 ILE A C 1
ATOM 666 O O . ILE A 1 88 ? -20.007 6.455 16.134 1.00 91.50 88 ILE A O 1
ATOM 670 N N . THR A 1 89 ? -21.817 6.805 17.422 1.00 92.75 89 THR A N 1
ATOM 671 C CA . THR A 1 89 ? -22.576 7.544 16.402 1.00 92.75 89 THR A CA 1
ATOM 672 C C . THR A 1 89 ? -21.802 8.763 15.904 1.00 92.75 89 THR A C 1
ATOM 674 O O . THR A 1 89 ? -21.661 8.945 14.695 1.00 92.75 89 THR A O 1
ATOM 677 N N . ARG A 1 90 ? -21.227 9.564 16.813 1.00 94.62 90 ARG A N 1
ATOM 678 C CA . ARG A 1 90 ? -20.409 10.727 16.440 1.00 94.62 90 ARG A CA 1
ATOM 679 C C . ARG A 1 90 ? -19.186 10.328 15.611 1.00 94.62 90 ARG A C 1
ATOM 681 O O . ARG A 1 90 ? -18.943 10.916 14.562 1.00 94.62 90 ARG A O 1
ATOM 688 N N . MET A 1 91 ? -18.451 9.295 16.028 1.00 94.81 91 MET A N 1
ATOM 689 C CA . MET A 1 91 ? -17.299 8.791 15.270 1.00 94.81 91 MET A CA 1
ATOM 690 C C . MET A 1 91 ? -17.696 8.292 13.877 1.00 94.81 91 MET A C 1
ATOM 692 O O . MET A 1 91 ? -16.954 8.511 12.921 1.00 94.81 91 MET A O 1
ATOM 696 N N . ALA A 1 92 ? -18.858 7.649 13.749 1.00 95.31 92 ALA A N 1
ATOM 697 C CA . ALA A 1 92 ? -19.370 7.197 12.463 1.00 95.31 92 ALA A CA 1
ATOM 698 C C . ALA A 1 92 ? -19.723 8.376 11.542 1.00 95.31 92 ALA A C 1
ATOM 700 O O . ALA A 1 92 ? -19.405 8.325 10.356 1.00 95.31 92 ALA A O 1
ATOM 701 N N . ILE A 1 93 ? -20.333 9.445 12.068 1.00 96.62 93 ILE A N 1
ATOM 702 C CA . ILE A 1 93 ? -20.621 10.672 11.304 1.00 96.62 93 ILE A CA 1
ATOM 703 C C . ILE A 1 93 ? -19.319 11.303 10.795 1.00 96.62 93 ILE A C 1
ATOM 705 O O . ILE A 1 93 ? -19.176 11.538 9.596 1.00 96.62 93 ILE A O 1
ATOM 709 N N . GLU A 1 94 ? -18.332 11.495 11.673 1.00 96.88 94 GLU A N 1
ATOM 710 C CA . GLU A 1 94 ? -17.024 12.044 11.293 1.00 96.88 94 GLU A CA 1
ATOM 711 C C . GLU A 1 94 ? -16.311 11.180 10.238 1.00 96.88 94 GLU A C 1
ATOM 713 O O . GLU A 1 94 ? -15.702 11.702 9.303 1.00 96.88 94 GLU A O 1
ATOM 718 N N . ALA A 1 95 ? -16.382 9.850 10.368 1.00 96.88 95 ALA A N 1
ATOM 719 C CA . ALA A 1 95 ? -15.792 8.927 9.404 1.00 96.88 95 ALA A CA 1
ATOM 720 C C . ALA A 1 95 ? -16.487 9.006 8.035 1.00 96.88 95 ALA A C 1
ATOM 722 O O . ALA A 1 95 ? -15.798 9.039 7.016 1.00 96.88 95 ALA A O 1
ATOM 723 N N . ARG A 1 96 ? -17.825 9.094 7.996 1.00 97.88 96 ARG A N 1
ATOM 724 C CA . ARG A 1 96 ? -18.583 9.276 6.745 1.00 97.88 96 ARG A CA 1
ATOM 725 C C . ARG A 1 96 ? -18.198 10.574 6.046 1.00 97.88 96 ARG A C 1
ATOM 727 O O . ARG A 1 96 ? -17.899 10.542 4.858 1.00 97.88 96 ARG A O 1
ATOM 734 N N . HIS A 1 97 ? -18.134 11.673 6.790 1.00 97.94 97 HIS A N 1
ATOM 735 C CA . HIS A 1 97 ? -17.754 12.968 6.237 1.00 97.94 97 HIS A CA 1
ATOM 736 C C . HIS A 1 97 ? -16.326 12.947 5.668 1.00 97.94 97 HIS A C 1
ATOM 738 O O . HIS A 1 97 ? -16.073 13.372 4.542 1.00 97.94 97 HIS A O 1
ATOM 744 N N . LYS A 1 98 ? -15.375 12.360 6.408 1.00 97.56 98 LYS A N 1
ATOM 745 C CA . LYS A 1 98 ? -13.998 12.194 5.925 1.00 97.56 98 LYS A CA 1
ATOM 746 C C . LYS A 1 98 ? -13.926 11.327 4.665 1.00 97.56 98 LYS A C 1
ATOM 748 O O . LYS A 1 98 ? -13.118 11.618 3.782 1.00 97.56 98 LYS A O 1
ATOM 753 N N . TYR A 1 99 ? -14.736 10.272 4.592 1.00 98.06 99 TYR A N 1
ATOM 754 C CA . TYR A 1 99 ? -14.834 9.418 3.414 1.00 98.06 99 TYR A CA 1
ATOM 755 C C . TYR A 1 99 ? -15.317 10.200 2.193 1.00 98.06 99 TYR A C 1
ATOM 757 O O . TYR A 1 99 ? -14.683 10.133 1.146 1.00 98.06 99 TYR A O 1
ATOM 765 N N . GLU A 1 100 ? -16.394 10.971 2.329 1.00 97.81 100 GLU A N 1
ATOM 766 C CA . GLU A 1 100 ? -16.961 11.771 1.235 1.00 97.81 100 GLU A CA 1
ATOM 767 C C . GLU A 1 100 ? -15.940 12.756 0.661 1.00 97.81 100 GLU A C 1
ATOM 769 O O . GLU A 1 100 ? -15.791 12.850 -0.553 1.00 97.81 100 GLU A O 1
ATOM 774 N N . ILE A 1 101 ? -15.169 13.419 1.526 1.00 97.81 101 ILE A N 1
ATOM 775 C CA . ILE A 1 101 ? -14.156 14.387 1.091 1.00 97.81 101 ILE A CA 1
ATOM 776 C C . ILE A 1 101 ? -12.959 13.703 0.417 1.00 97.81 101 ILE A C 1
ATOM 778 O O . ILE A 1 101 ? -12.420 14.215 -0.562 1.00 97.81 101 ILE A O 1
ATOM 782 N N . ARG A 1 102 ? -12.476 12.579 0.964 1.00 97.62 102 ARG A N 1
ATOM 783 C CA . ARG A 1 102 ? -11.173 12.014 0.565 1.00 97.62 102 ARG A CA 1
ATOM 784 C C . ARG A 1 102 ? -11.254 10.861 -0.425 1.00 97.62 102 ARG A C 1
ATOM 786 O O . ARG A 1 102 ? -10.319 10.706 -1.208 1.00 97.62 102 ARG A O 1
ATOM 793 N N . SER A 1 103 ? -12.324 10.068 -0.407 1.00 97.62 103 SER A N 1
ATOM 794 C CA . SER A 1 103 ? -12.439 8.877 -1.260 1.00 97.62 103 SER A CA 1
ATOM 795 C C . SER A 1 103 ? -12.255 9.167 -2.754 1.00 97.62 103 SER A C 1
ATOM 797 O O . SER A 1 103 ? -11.531 8.390 -3.375 1.00 97.62 103 SER A O 1
ATOM 799 N N . PRO A 1 104 ? -12.741 10.284 -3.347 1.00 98.00 104 PRO A N 1
ATOM 800 C CA . PRO A 1 104 ? -12.559 10.502 -4.783 1.00 98.00 104 PRO A CA 1
ATOM 801 C C . PRO A 1 104 ? -11.082 10.619 -5.177 1.00 98.00 104 PRO A C 1
ATOM 803 O O . PRO A 1 104 ? -10.648 10.036 -6.167 1.00 98.00 104 PRO A O 1
ATOM 806 N N . ALA A 1 105 ? -10.286 11.337 -4.379 1.00 98.06 105 ALA A N 1
ATOM 807 C CA . ALA A 1 105 ? -8.856 11.492 -4.633 1.00 98.06 105 ALA A CA 1
ATOM 808 C C . ALA A 1 105 ? -8.088 10.179 -4.414 1.00 98.06 105 ALA A C 1
ATOM 810 O O . ALA A 1 105 ? -7.204 9.849 -5.198 1.00 98.06 105 ALA A O 1
ATOM 811 N N . GLN A 1 106 ? -8.444 9.414 -3.377 1.00 98.00 106 GLN A N 1
ATOM 812 C CA . GLN A 1 106 ? -7.788 8.141 -3.056 1.00 98.00 106 GLN A CA 1
ATOM 813 C C . GLN A 1 106 ? -8.081 7.064 -4.108 1.00 98.00 106 GLN A C 1
ATOM 815 O O . GLN A 1 106 ? -7.180 6.340 -4.522 1.00 98.00 106 GLN A O 1
ATOM 820 N N . LEU A 1 107 ? -9.321 6.992 -4.597 1.00 98.06 107 LEU A N 1
ATOM 821 C CA . LEU A 1 107 ? -9.702 6.054 -5.654 1.00 98.06 107 LEU A CA 1
ATOM 822 C C . LEU A 1 107 ? -9.109 6.444 -7.011 1.00 98.06 107 LEU A C 1
ATOM 824 O O . LEU A 1 107 ? -8.691 5.565 -7.761 1.00 98.06 107 LEU A O 1
ATOM 828 N N . ARG A 1 108 ? -8.983 7.747 -7.303 1.00 98.31 108 ARG A N 1
ATOM 829 C CA . ARG A 1 108 ? -8.234 8.217 -8.478 1.00 98.31 108 ARG A CA 1
ATOM 830 C C . ARG A 1 108 ? -6.768 7.796 -8.404 1.00 98.31 108 ARG A C 1
ATOM 832 O O . ARG A 1 108 ? -6.257 7.236 -9.363 1.00 98.31 108 ARG A O 1
ATOM 839 N N . GLN A 1 109 ? -6.124 7.989 -7.254 1.00 98.00 109 GLN A N 1
ATOM 840 C CA . GLN A 1 109 ? -4.745 7.552 -7.043 1.00 98.00 109 GLN A CA 1
ATOM 841 C C . GLN A 1 109 ? -4.593 6.032 -7.218 1.00 98.00 109 GLN A C 1
ATOM 843 O O . GLN A 1 109 ? -3.631 5.581 -7.832 1.00 98.00 109 GLN A O 1
ATOM 848 N N . ALA A 1 110 ? -5.545 5.231 -6.729 1.00 98.25 110 ALA A N 1
ATOM 849 C CA . ALA A 1 110 ? -5.539 3.784 -6.950 1.00 98.25 110 ALA A CA 1
ATOM 850 C C . ALA A 1 110 ? -5.603 3.433 -8.447 1.00 98.25 110 ALA A C 1
ATOM 852 O O . ALA A 1 110 ? -4.844 2.586 -8.914 1.00 98.25 110 ALA A O 1
ATOM 853 N N . ALA A 1 111 ? -6.464 4.116 -9.206 1.00 98.25 111 ALA A N 1
ATOM 854 C CA . ALA A 1 111 ? -6.571 3.932 -10.650 1.00 98.25 111 ALA A CA 1
ATOM 855 C C . ALA A 1 111 ? -5.297 4.368 -11.397 1.00 98.25 111 ALA A C 1
ATOM 857 O O . ALA A 1 111 ? -4.876 3.692 -12.331 1.00 98.25 111 ALA A O 1
ATOM 858 N N . GLU A 1 112 ? -4.648 5.456 -10.973 1.00 98.31 112 GLU A N 1
ATOM 859 C CA . GLU A 1 112 ? -3.368 5.913 -11.534 1.00 98.31 112 GLU A CA 1
ATOM 860 C C . GLU A 1 112 ? -2.244 4.891 -11.312 1.00 98.31 112 GLU A C 1
ATOM 862 O O . GLU A 1 112 ? -1.453 4.637 -12.221 1.00 98.31 112 GLU A O 1
ATOM 867 N N . LEU A 1 113 ? -2.187 4.272 -10.128 1.00 98.31 113 LEU A N 1
ATOM 868 C CA . LEU A 1 113 ? -1.224 3.210 -9.823 1.00 98.31 113 LEU A CA 1
ATOM 869 C C . LEU A 1 113 ? -1.462 1.963 -10.685 1.00 98.31 113 LEU A C 1
ATOM 871 O O . LEU A 1 113 ? -0.503 1.415 -11.229 1.00 98.31 113 LEU A O 1
ATOM 875 N N . GLU A 1 114 ? -2.720 1.549 -10.860 1.00 98.06 114 GLU A N 1
ATOM 876 C CA . GLU A 1 114 ? -3.080 0.417 -11.726 1.00 98.06 114 GLU A CA 1
ATOM 877 C C . GLU A 1 114 ? -2.753 0.712 -13.199 1.00 98.06 114 GLU A C 1
ATOM 879 O O . GLU A 1 114 ? -2.157 -0.111 -13.895 1.00 98.06 114 GLU A O 1
ATOM 884 N N . ALA A 1 115 ? -3.063 1.922 -13.674 1.00 98.00 115 ALA A N 1
ATOM 885 C CA . ALA A 1 115 ? -2.723 2.363 -15.024 1.00 98.00 115 ALA A CA 1
ATOM 886 C C . ALA A 1 115 ? -1.204 2.394 -15.252 1.00 98.00 115 ALA A C 1
ATOM 888 O O . ALA A 1 115 ? -0.730 1.994 -16.318 1.00 98.00 115 ALA A O 1
ATOM 889 N N . LEU A 1 116 ? -0.428 2.827 -14.252 1.00 97.69 116 LEU A N 1
ATOM 890 C CA . LEU A 1 116 ? 1.030 2.789 -14.316 1.00 97.69 116 LEU A CA 1
ATOM 891 C C . LEU A 1 116 ? 1.549 1.347 -14.358 1.00 97.69 116 LEU A C 1
ATOM 893 O O . LEU A 1 116 ? 2.427 1.052 -15.164 1.00 97.69 116 LEU A O 1
ATOM 897 N N . ALA A 1 117 ? 0.988 0.442 -13.553 1.00 97.62 117 ALA A N 1
ATOM 898 C CA . ALA A 1 117 ? 1.347 -0.974 -13.584 1.00 97.62 117 ALA A CA 1
ATOM 899 C C . ALA A 1 117 ? 1.079 -1.596 -14.965 1.00 97.62 117 ALA A C 1
ATOM 901 O O . ALA A 1 117 ? 1.950 -2.263 -15.520 1.00 97.62 117 ALA A O 1
ATOM 902 N N . ASN A 1 118 ? -0.082 -1.314 -15.562 1.00 97.25 118 ASN A N 1
ATOM 903 C CA . ASN A 1 118 ? -0.431 -1.799 -16.899 1.00 97.25 118 ASN A CA 1
ATOM 904 C C . ASN A 1 118 ? 0.489 -1.221 -17.983 1.00 97.25 118 ASN A C 1
ATOM 906 O O . ASN A 1 118 ? 0.890 -1.939 -18.896 1.00 97.25 118 ASN A O 1
ATOM 910 N N . ARG A 1 119 ? 0.895 0.049 -17.857 1.00 96.19 119 ARG A N 1
ATOM 911 C CA . ARG A 1 119 ? 1.894 0.652 -18.750 1.00 96.19 119 ARG A CA 1
ATOM 912 C C . ARG A 1 119 ? 3.252 -0.038 -18.633 1.00 96.19 119 ARG A C 1
ATOM 914 O O . ARG A 1 119 ? 3.876 -0.305 -19.652 1.00 96.19 119 ARG A O 1
ATOM 921 N N . VAL A 1 120 ? 3.712 -0.325 -17.414 1.00 95.06 120 VAL A N 1
ATOM 922 C CA . VAL A 1 120 ? 4.973 -1.050 -17.188 1.00 95.06 120 VAL A CA 1
ATOM 923 C C . VAL A 1 120 ? 4.907 -2.453 -17.781 1.00 95.06 120 VAL A C 1
ATOM 925 O O . VAL A 1 120 ? 5.851 -2.853 -18.453 1.00 95.06 120 VAL A O 1
ATOM 928 N N . ALA A 1 121 ? 3.791 -3.164 -17.601 1.00 95.00 121 ALA A N 1
ATOM 929 C CA . ALA A 1 121 ? 3.589 -4.476 -18.208 1.00 95.00 121 ALA A CA 1
ATOM 930 C C . ALA A 1 121 ? 3.683 -4.402 -19.739 1.00 95.00 121 ALA A C 1
ATOM 932 O O . ALA A 1 121 ? 4.465 -5.133 -20.331 1.00 95.00 121 ALA A O 1
ATOM 933 N N . ALA A 1 122 ? 2.987 -3.451 -20.369 1.00 93.81 122 ALA A N 1
ATOM 934 C CA . ALA A 1 122 ? 3.052 -3.260 -21.817 1.00 93.81 122 ALA A CA 1
ATOM 935 C C . ALA A 1 122 ? 4.472 -2.934 -22.322 1.00 93.81 122 ALA A C 1
ATOM 937 O O . ALA A 1 122 ? 4.861 -3.401 -23.388 1.00 93.81 122 ALA A O 1
ATOM 938 N N . MET A 1 123 ? 5.261 -2.159 -21.565 1.00 92.19 123 MET A N 1
ATOM 939 C CA . MET A 1 123 ? 6.660 -1.880 -21.920 1.00 92.19 123 MET A CA 1
ATOM 940 C C . MET A 1 123 ? 7.548 -3.127 -21.835 1.00 92.19 123 MET A C 1
ATOM 942 O O . MET A 1 123 ? 8.414 -3.298 -22.688 1.00 92.19 123 MET A O 1
ATOM 946 N N . LEU A 1 124 ? 7.349 -3.984 -20.829 1.00 92.50 124 LEU A N 1
ATOM 947 C CA . LEU A 1 124 ? 8.094 -5.241 -20.700 1.00 92.50 124 LEU A CA 1
ATOM 948 C C . LEU A 1 124 ? 7.762 -6.208 -21.839 1.00 92.50 124 LEU A C 1
ATOM 950 O O . LEU A 1 124 ? 8.679 -6.711 -22.482 1.00 92.50 124 LEU A O 1
ATOM 954 N N . GLU A 1 125 ? 6.476 -6.382 -22.141 1.00 91.50 125 GLU A N 1
ATOM 955 C CA . GLU A 1 125 ? 6.013 -7.216 -23.256 1.00 91.50 125 GLU A CA 1
ATOM 956 C C . GLU A 1 125 ? 6.585 -6.714 -24.595 1.00 91.50 125 GLU A C 1
ATOM 958 O O . GLU A 1 125 ? 7.125 -7.487 -25.382 1.00 91.50 125 GLU A O 1
ATOM 963 N N . ALA A 1 126 ? 6.580 -5.394 -24.831 1.00 88.81 126 ALA A N 1
ATOM 964 C CA . ALA A 1 126 ? 7.184 -4.798 -26.027 1.00 88.81 126 ALA A CA 1
ATOM 965 C C . ALA A 1 126 ? 8.713 -4.989 -26.108 1.00 88.81 126 ALA A C 1
ATOM 967 O O . ALA A 1 126 ? 9.273 -5.004 -27.203 1.00 88.81 126 ALA A O 1
ATOM 968 N N . ALA A 1 127 ? 9.389 -5.138 -24.967 1.00 87.69 127 ALA A N 1
ATOM 969 C CA . ALA A 1 127 ? 10.814 -5.453 -24.890 1.00 87.69 127 ALA A CA 1
ATOM 970 C C . ALA A 1 127 ? 11.108 -6.965 -24.985 1.00 87.69 127 ALA A C 1
ATOM 972 O O . ALA A 1 127 ? 12.272 -7.357 -24.889 1.00 87.69 127 ALA A O 1
ATOM 973 N N . GLY A 1 128 ? 10.080 -7.804 -25.170 1.00 85.69 128 GLY A N 1
ATOM 974 C CA . GLY A 1 128 ? 10.201 -9.261 -25.241 1.00 85.69 128 GLY A CA 1
ATOM 975 C C . GLY A 1 128 ? 10.419 -9.933 -23.883 1.00 85.69 128 GLY A C 1
ATOM 976 O O . GLY A 1 128 ? 10.974 -11.026 -23.831 1.00 85.69 128 GLY A O 1
ATOM 977 N N . VAL A 1 129 ? 10.041 -9.273 -22.784 1.00 86.00 129 VAL A N 1
ATOM 978 C CA . VAL A 1 129 ? 10.065 -9.850 -21.436 1.00 86.00 129 VAL A CA 1
ATOM 979 C C . VAL A 1 129 ? 8.663 -10.325 -21.084 1.00 86.00 129 VAL A C 1
ATOM 981 O O . VAL A 1 129 ? 7.791 -9.503 -20.798 1.00 86.00 129 VAL A O 1
ATOM 984 N N . ASP A 1 130 ? 8.475 -11.642 -21.034 1.00 75.56 130 ASP A N 1
ATOM 985 C CA . ASP A 1 130 ? 7.220 -12.239 -20.584 1.00 75.56 130 ASP A CA 1
ATOM 986 C C . ASP A 1 130 ? 6.945 -11.849 -19.121 1.00 75.56 130 ASP A C 1
ATOM 988 O O . ASP A 1 130 ? 7.665 -12.223 -18.187 1.00 75.56 130 ASP A O 1
ATOM 992 N N . VAL A 1 131 ? 5.870 -11.096 -18.888 1.00 67.12 131 VAL A N 1
ATOM 993 C CA . VAL A 1 131 ? 5.419 -10.750 -17.527 1.00 67.12 131 VAL A CA 1
ATOM 994 C C . VAL A 1 131 ? 4.585 -11.893 -16.925 1.00 67.12 131 VAL A C 1
ATOM 996 O O . VAL A 1 131 ? 4.350 -11.950 -15.714 1.00 67.12 131 VAL A O 1
ATOM 999 N N . SER A 1 132 ? 4.183 -12.853 -17.760 1.00 56.66 132 SER A N 1
ATOM 1000 C CA . SER A 1 132 ? 3.398 -14.032 -17.394 1.00 56.66 132 SER A CA 1
ATOM 1001 C C . SER A 1 132 ? 4.297 -15.163 -16.882 1.00 56.66 132 SER A C 1
ATOM 1003 O O . SER A 1 132 ? 4.541 -16.135 -17.585 1.00 56.66 132 SER A O 1
ATOM 1005 N N . GLY A 1 133 ? 4.820 -15.049 -15.655 1.00 47.75 133 GLY A N 1
ATOM 1006 C CA . GLY A 1 133 ? 5.784 -16.055 -15.188 1.00 47.75 133 GLY A CA 1
ATOM 1007 C C . GLY A 1 133 ? 6.287 -15.963 -13.750 1.00 47.75 133 GLY A C 1
ATOM 1008 O O . GLY A 1 133 ? 7.466 -16.175 -13.513 1.00 47.75 133 GLY A O 1
ATOM 1009 N N . SER A 1 134 ? 5.429 -15.675 -12.769 1.00 38.59 134 SER A N 1
ATOM 1010 C CA . SER A 1 134 ? 5.699 -16.042 -11.362 1.00 38.59 134 SER A CA 1
ATOM 1011 C C . SER A 1 134 ? 4.384 -16.377 -10.658 1.00 38.59 134 SER A C 1
ATOM 1013 O O . SER A 1 134 ? 3.924 -15.720 -9.728 1.00 38.59 134 SER A O 1
ATOM 1015 N N . GLY A 1 135 ? 3.705 -17.373 -11.225 1.00 39.81 135 GLY A N 1
ATOM 1016 C CA . GLY A 1 135 ? 2.397 -17.859 -10.806 1.00 39.81 135 GLY A CA 1
ATOM 1017 C C . GLY A 1 135 ? 2.279 -19.356 -11.075 1.00 39.81 135 GLY A C 1
ATOM 1018 O O . GLY A 1 135 ? 1.469 -19.772 -11.893 1.00 39.81 135 GLY A O 1
ATOM 1019 N N . GLY A 1 136 ? 3.106 -20.165 -10.409 1.00 33.19 136 GLY A N 1
ATOM 1020 C CA . GLY A 1 136 ? 2.885 -21.608 -10.254 1.00 33.19 136 GLY A CA 1
ATOM 1021 C C . GLY A 1 136 ? 2.195 -21.861 -8.912 1.00 33.19 136 GLY A C 1
ATOM 1022 O O . GLY A 1 136 ? 2.834 -21.798 -7.872 1.00 33.19 136 GLY A O 1
ATOM 1023 N N . SER A 1 137 ? 0.862 -21.874 -8.903 1.00 34.00 137 SER A N 1
ATOM 1024 C CA . SER A 1 137 ? 0.011 -23.067 -8.759 1.00 34.00 137 SER A CA 1
ATOM 1025 C C . SER A 1 137 ? -0.004 -23.725 -7.374 1.00 34.00 137 SER A C 1
ATOM 1027 O O . SER A 1 137 ? 0.837 -24.548 -7.038 1.00 34.00 137 SER A O 1
ATOM 1029 N N . SER A 1 138 ? -1.100 -23.493 -6.650 1.00 29.72 138 SER A N 1
ATOM 1030 C CA . SER A 1 138 ? -1.925 -24.614 -6.197 1.00 29.72 138 SER A CA 1
ATOM 1031 C C . SER A 1 138 ? -3.388 -24.260 -6.437 1.00 29.72 138 SER A C 1
ATOM 1033 O O . SER A 1 138 ? -3.971 -23.412 -5.761 1.00 29.72 138 SER A O 1
ATOM 1035 N N . ALA A 1 139 ? -3.955 -24.875 -7.471 1.00 42.78 139 ALA A N 1
ATOM 1036 C CA . ALA A 1 139 ? -5.388 -24.969 -7.642 1.00 42.78 139 ALA A CA 1
ATOM 1037 C C . ALA A 1 139 ? -5.888 -26.114 -6.758 1.00 42.78 139 ALA A C 1
ATOM 1039 O O . ALA A 1 139 ? -5.464 -27.257 -6.909 1.00 42.78 139 ALA A O 1
ATOM 1040 N N . SER A 1 140 ? -6.835 -25.822 -5.875 1.00 34.34 140 SER A N 1
ATOM 1041 C CA . SER A 1 140 ? -7.850 -26.785 -5.459 1.00 34.34 140 SER A CA 1
ATOM 1042 C C . SER A 1 140 ? -9.130 -26.029 -5.142 1.00 34.34 140 SER A C 1
ATOM 1044 O O . SER A 1 140 ? -9.280 -25.348 -4.133 1.00 34.34 140 SER A O 1
ATOM 1046 N N . ARG A 1 141 ? -10.017 -26.140 -6.122 1.00 38.62 141 ARG A N 1
ATOM 1047 C CA . ARG A 1 141 ? -11.449 -25.880 -6.124 1.00 38.62 141 ARG A CA 1
ATOM 1048 C C . ARG A 1 141 ? -12.112 -26.396 -4.841 1.00 38.62 141 ARG A C 1
ATOM 1050 O O . ARG A 1 141 ? -11.884 -27.531 -4.434 1.00 38.62 141 ARG A O 1
ATOM 1057 N N . SER A 1 142 ? -13.007 -25.603 -4.269 1.00 32.72 142 SER A N 1
ATOM 1058 C CA . SER A 1 142 ? -14.182 -26.125 -3.569 1.00 32.72 142 SER A CA 1
ATOM 1059 C C . SER A 1 142 ? -15.340 -25.171 -3.817 1.00 32.72 142 SER 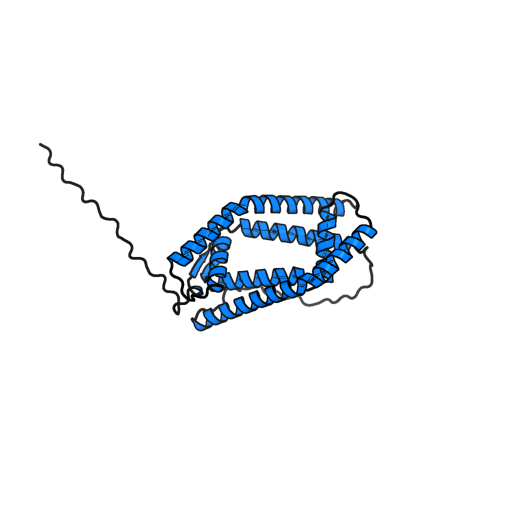A C 1
ATOM 1061 O O . SER A 1 142 ? -15.342 -24.018 -3.391 1.00 32.72 142 SER A O 1
ATOM 1063 N N . GLU A 1 143 ? -16.264 -25.669 -4.629 1.00 32.66 143 GLU A N 1
ATOM 1064 C CA . GLU A 1 143 ? -17.563 -25.094 -4.933 1.00 32.66 143 GLU A CA 1
ATOM 1065 C C . GLU A 1 143 ? -18.505 -25.236 -3.734 1.00 32.66 143 GLU A C 1
ATOM 1067 O O . GLU A 1 143 ? -18.518 -26.266 -3.071 1.00 32.66 143 GLU A O 1
ATOM 1072 N N . ALA A 1 144 ? -19.322 -24.194 -3.564 1.00 35.16 144 ALA A N 1
ATOM 1073 C CA . ALA A 1 144 ? -20.683 -24.176 -3.034 1.00 35.16 144 ALA A CA 1
ATOM 1074 C C . ALA A 1 144 ? -20.971 -24.739 -1.627 1.00 35.16 144 ALA A C 1
ATOM 1076 O O . ALA A 1 144 ? -21.024 -25.938 -1.406 1.00 35.16 144 ALA A O 1
ATOM 1077 N N . THR A 1 145 ? -21.451 -23.844 -0.757 1.00 29.72 145 THR A N 1
ATOM 1078 C CA . THR A 1 145 ? -22.876 -23.885 -0.378 1.00 29.72 145 THR A CA 1
ATOM 1079 C C . THR A 1 145 ? -23.343 -22.484 0.001 1.00 29.72 145 THR A C 1
ATOM 1081 O O . THR A 1 145 ? -22.885 -21.904 0.983 1.00 29.72 145 THR A O 1
ATOM 1084 N N . ALA A 1 146 ? -24.257 -21.937 -0.798 1.00 44.03 146 ALA A N 1
ATOM 1085 C CA . ALA A 1 146 ? -25.126 -20.859 -0.365 1.00 44.03 146 ALA A CA 1
ATOM 1086 C C . ALA A 1 146 ? -26.130 -21.461 0.625 1.00 44.03 146 ALA A C 1
ATOM 1088 O O . ALA A 1 146 ? -27.075 -22.133 0.220 1.00 44.03 146 ALA A O 1
ATOM 1089 N N . ALA A 1 147 ? -25.892 -21.247 1.915 1.00 34.22 147 ALA A N 1
ATOM 1090 C CA . ALA A 1 147 ? -26.900 -21.413 2.945 1.00 34.22 147 ALA A CA 1
ATOM 1091 C C . ALA A 1 147 ? -27.382 -20.013 3.331 1.00 34.22 147 ALA A C 1
ATOM 1093 O O . ALA A 1 147 ? -26.678 -19.248 3.991 1.00 34.22 147 ALA A O 1
ATOM 1094 N N . SER A 1 148 ? 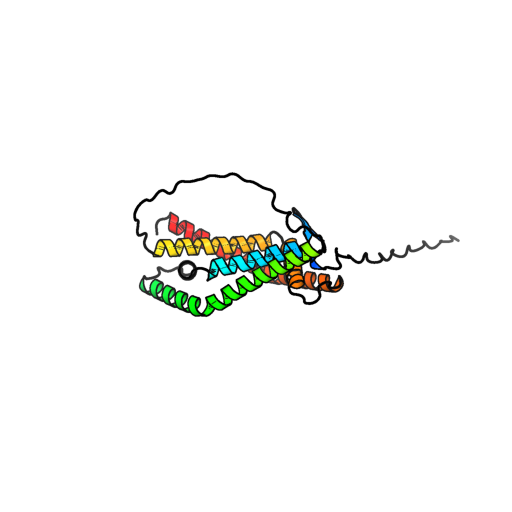-28.576 -19.668 2.849 1.00 53.56 148 SER A N 1
ATOM 1095 C CA . SER A 1 148 ? -29.443 -18.734 3.556 1.00 53.56 148 SER A CA 1
ATOM 1096 C C . SER A 1 148 ? -29.629 -19.263 4.969 1.00 53.56 148 SER A C 1
ATOM 1098 O O . SER A 1 148 ? -30.104 -20.380 5.110 1.00 53.56 148 SER A O 1
ATOM 1100 N N . ASP A 1 149 ? -29.310 -18.454 5.976 1.00 31.66 149 ASP A N 1
ATOM 1101 C CA . ASP A 1 149 ? -30.035 -18.498 7.238 1.00 31.66 149 ASP A CA 1
ATOM 1102 C C . ASP A 1 149 ? -30.054 -17.119 7.910 1.00 31.66 149 ASP A C 1
ATOM 1104 O O . ASP A 1 149 ? -29.050 -16.484 8.227 1.00 31.66 149 ASP A O 1
ATOM 1108 N N . THR A 1 150 ? -31.290 -16.652 8.011 1.00 38.66 150 THR A N 1
ATOM 1109 C CA . THR A 1 150 ? -31.903 -15.720 8.951 1.00 38.66 150 THR A CA 1
ATOM 1110 C C . THR A 1 150 ? -31.043 -15.128 10.072 1.00 38.66 150 THR A C 1
ATOM 1112 O O . THR A 1 150 ? -30.587 -15.810 10.979 1.00 38.66 150 THR A O 1
ATOM 1115 N N . SER A 1 151 ? -31.018 -13.790 10.078 1.00 43.19 151 SER A N 1
ATOM 1116 C CA . SER A 1 151 ? -31.152 -12.932 11.261 1.00 43.19 151 SER A CA 1
ATOM 1117 C C . SER A 1 151 ? -30.394 -13.361 12.522 1.00 43.19 151 SER A C 1
ATOM 1119 O O . SER A 1 151 ? -30.917 -14.036 13.407 1.00 43.19 151 SER A O 1
ATOM 1121 N N . THR A 1 152 ? -29.253 -12.721 12.741 1.00 35.09 152 THR A N 1
ATOM 1122 C CA . THR A 1 152 ? -28.961 -12.212 14.080 1.00 35.09 152 THR A CA 1
ATOM 1123 C C . THR A 1 152 ? -28.434 -10.799 13.916 1.00 35.09 152 THR A C 1
ATOM 1125 O O . THR A 1 152 ? -27.329 -10.582 13.421 1.00 35.09 152 THR A O 1
ATOM 1128 N N . HIS A 1 153 ? -29.250 -9.809 14.283 1.00 37.78 153 HIS A N 1
ATOM 1129 C CA . HIS A 1 153 ? -28.787 -8.446 14.520 1.00 37.78 153 HIS A CA 1
ATOM 1130 C C . HIS A 1 153 ? -27.806 -8.478 15.702 1.00 37.78 153 HIS A C 1
ATOM 1132 O O . HIS A 1 153 ? -28.142 -8.156 16.838 1.00 37.78 153 HIS A O 1
ATOM 1138 N N . GLY A 1 15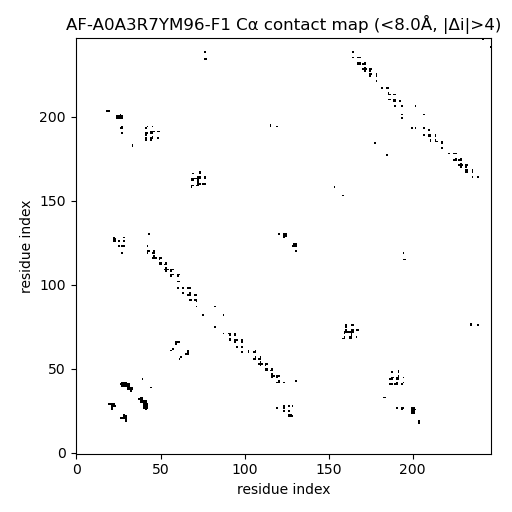4 ? -26.573 -8.907 15.430 1.00 36.56 154 GLY A N 1
ATOM 1139 C CA . GLY A 1 154 ? -25.448 -8.692 16.316 1.00 36.56 154 GLY A CA 1
ATOM 1140 C C . GLY A 1 154 ? -25.294 -7.190 16.488 1.00 36.56 154 GLY A C 1
ATOM 1141 O O . GLY A 1 154 ? -25.242 -6.450 15.503 1.00 36.56 154 GLY A O 1
ATOM 1142 N N . SER A 1 155 ? -25.290 -6.744 17.744 1.00 44.88 155 SER A N 1
ATOM 1143 C CA . SER A 1 155 ? -25.028 -5.362 18.141 1.00 44.88 155 SER A CA 1
ATOM 1144 C C . SER A 1 155 ? -23.977 -4.748 17.218 1.00 44.88 155 SER A C 1
ATOM 1146 O O . SER A 1 155 ? -22.882 -5.298 17.089 1.00 44.88 155 SER A O 1
ATOM 1148 N N . SER A 1 156 ? -24.291 -3.620 16.569 1.00 54.47 156 SER A N 1
ATOM 1149 C CA . SER A 1 156 ? -23.411 -2.960 15.588 1.00 54.47 156 SER A CA 1
ATOM 1150 C C . SER A 1 156 ? -21.971 -2.781 16.089 1.00 54.47 156 SER A C 1
ATOM 1152 O O . SER A 1 156 ? -21.032 -2.706 15.301 1.00 54.47 156 SER A O 1
ATOM 1154 N N . ASN A 1 157 ? -21.800 -2.743 17.413 1.00 55.88 157 ASN A N 1
ATOM 1155 C CA . ASN A 1 157 ? -20.527 -2.655 18.116 1.00 55.88 157 ASN A CA 1
ATOM 1156 C C . ASN A 1 157 ? -19.624 -3.882 17.897 1.00 55.88 157 ASN A C 1
ATOM 1158 O O . ASN A 1 157 ? -18.424 -3.703 17.700 1.00 55.88 157 ASN A O 1
ATOM 1162 N N . GLY A 1 158 ? -20.180 -5.099 17.852 1.00 62.19 158 GLY A N 1
ATOM 1163 C CA . GLY A 1 158 ? -19.422 -6.326 17.580 1.00 62.19 158 GLY A CA 1
ATOM 1164 C C . GLY A 1 158 ? -18.794 -6.315 16.186 1.00 62.19 158 GLY A C 1
ATOM 1165 O O . GLY A 1 158 ? -17.623 -6.650 16.023 1.00 62.19 158 GLY A O 1
ATOM 1166 N N . THR A 1 159 ? -19.520 -5.798 15.190 1.00 81.25 159 THR A N 1
ATOM 1167 C CA . THR A 1 159 ? -19.013 -5.660 13.817 1.00 81.25 159 THR A CA 1
ATOM 1168 C C . THR A 1 159 ? -17.905 -4.605 13.709 1.00 81.25 159 THR A C 1
ATOM 1170 O O . THR A 1 159 ? -16.926 -4.815 12.994 1.00 81.25 159 THR A O 1
ATOM 1173 N N . TYR A 1 160 ? -18.013 -3.477 14.426 1.00 87.56 160 TYR A N 1
ATOM 1174 C CA . TYR A 1 160 ? -16.959 -2.452 14.452 1.00 87.56 160 TYR A CA 1
ATOM 1175 C C . TYR A 1 160 ? -15.653 -2.981 15.055 1.00 87.56 160 TYR A C 1
ATOM 1177 O O . TYR A 1 160 ? -14.581 -2.741 14.497 1.00 87.56 160 TYR A O 1
ATOM 1185 N N . LEU A 1 161 ? -15.740 -3.696 16.180 1.00 86.94 161 LEU A N 1
ATOM 1186 C CA . LEU A 1 161 ? -14.576 -4.248 16.874 1.00 86.94 161 LEU A CA 1
ATOM 1187 C C . LEU A 1 161 ? -13.865 -5.309 16.034 1.00 86.94 161 LEU A C 1
ATOM 1189 O O . LEU A 1 161 ? -12.653 -5.216 15.859 1.00 86.94 161 LEU A O 1
ATOM 1193 N N . GLN A 1 162 ? -14.611 -6.247 15.445 1.00 89.50 162 GLN A N 1
ATOM 1194 C CA . GLN A 1 162 ? -14.050 -7.289 14.581 1.00 89.50 162 GLN A CA 1
ATOM 1195 C C . GLN A 1 162 ? -13.303 -6.690 13.383 1.00 89.50 162 GLN A C 1
ATOM 1197 O O . GLN A 1 162 ? -12.131 -6.991 13.169 1.00 89.50 162 GLN A O 1
ATOM 1202 N N . VAL A 1 163 ? -13.937 -5.769 12.647 1.00 90.94 163 VAL A N 1
ATOM 1203 C CA . VAL A 1 163 ? -13.312 -5.114 11.486 1.00 90.94 163 VAL A CA 1
ATOM 1204 C C . VAL A 1 163 ? -12.100 -4.269 11.903 1.00 90.94 163 VAL A C 1
ATOM 1206 O O . VAL A 1 163 ? -11.078 -4.253 11.212 1.00 90.94 163 VAL A O 1
ATOM 1209 N N . GLY A 1 164 ? -12.181 -3.579 13.045 1.00 90.56 164 GLY A N 1
ATOM 1210 C CA . GLY A 1 164 ? -11.058 -2.835 13.612 1.00 90.56 164 GLY A CA 1
ATOM 1211 C C . GLY A 1 164 ? -9.870 -3.736 13.959 1.00 90.56 164 GLY A C 1
ATOM 1212 O O . GLY A 1 164 ? -8.735 -3.402 13.616 1.00 90.56 164 GLY A O 1
ATOM 1213 N N . LEU A 1 165 ? -10.131 -4.882 14.591 1.00 92.00 165 LEU A N 1
ATOM 1214 C CA . LEU A 1 165 ? -9.119 -5.841 15.025 1.00 92.00 165 LEU A CA 1
ATOM 1215 C C . LEU A 1 165 ? -8.425 -6.480 13.821 1.00 92.00 165 LEU A C 1
ATOM 1217 O O . LEU A 1 165 ? -7.196 -6.481 13.752 1.00 92.00 165 LEU A O 1
ATOM 1221 N N . SER A 1 166 ? -9.195 -6.922 12.821 1.00 91.81 166 SER A N 1
ATOM 1222 C CA . SER A 1 166 ? -8.648 -7.408 11.551 1.00 91.81 166 SER A CA 1
ATOM 1223 C C . SER A 1 166 ? -7.735 -6.369 10.895 1.00 91.81 166 SER A C 1
ATOM 1225 O O . SER A 1 166 ? -6.665 -6.723 10.399 1.00 91.81 166 SER A O 1
ATOM 1227 N N . LYS A 1 167 ? -8.092 -5.075 10.947 1.00 92.06 167 LYS A N 1
ATOM 1228 C CA . LYS A 1 167 ? -7.236 -4.000 10.421 1.00 92.06 167 LYS A CA 1
ATOM 1229 C C . LYS A 1 167 ? -5.940 -3.823 11.223 1.00 92.06 167 LYS A C 1
ATOM 1231 O O . LYS A 1 167 ? -4.897 -3.603 10.611 1.00 92.06 167 LYS A O 1
ATOM 1236 N N . LEU A 1 168 ? -5.968 -3.908 12.558 1.00 92.88 168 LEU A N 1
ATOM 1237 C CA . LEU A 1 168 ? -4.743 -3.842 13.376 1.00 92.88 168 LEU A CA 1
ATOM 1238 C C . LEU A 1 168 ? -3.790 -4.991 13.037 1.00 92.88 168 LEU A C 1
ATOM 1240 O O . LEU A 1 168 ? -2.610 -4.743 12.794 1.00 92.88 168 LEU A O 1
ATOM 1244 N N . LYS A 1 169 ? -4.317 -6.219 12.962 1.00 94.25 169 LYS A N 1
ATOM 1245 C CA . LYS A 1 169 ? -3.537 -7.420 12.632 1.00 94.25 169 LYS A CA 1
ATOM 1246 C C . LYS A 1 169 ? -2.935 -7.333 11.235 1.00 94.25 169 LYS A C 1
ATOM 1248 O O . LYS A 1 169 ? -1.753 -7.609 11.066 1.00 94.25 169 LYS A O 1
ATOM 1253 N N . LYS A 1 170 ? -3.720 -6.885 10.251 1.00 93.88 170 LYS A N 1
ATOM 1254 C CA . LYS A 1 170 ? -3.232 -6.667 8.885 1.00 93.88 170 LYS A CA 1
ATOM 1255 C C . LYS A 1 170 ? -2.102 -5.636 8.842 1.00 93.88 170 LYS A C 1
ATOM 1257 O O . LYS A 1 170 ? -1.060 -5.908 8.262 1.00 93.88 170 LYS A O 1
ATOM 1262 N N . GLU A 1 171 ? -2.262 -4.485 9.498 1.00 93.56 171 GLU A N 1
ATOM 1263 C CA . GLU A 1 171 ? -1.208 -3.459 9.537 1.00 93.56 171 GLU A CA 1
ATOM 1264 C C . GLU A 1 171 ? 0.068 -3.942 10.241 1.00 93.56 171 GLU A C 1
ATOM 1266 O O . GLU A 1 171 ? 1.166 -3.578 9.820 1.00 93.56 171 GLU A O 1
ATOM 1271 N N . ALA A 1 172 ? -0.056 -4.747 11.300 1.00 94.56 172 ALA A N 1
ATOM 1272 C CA . ALA A 1 172 ? 1.095 -5.370 11.944 1.00 94.56 172 ALA A CA 1
ATOM 1273 C C . ALA A 1 172 ? 1.801 -6.351 10.998 1.00 94.56 172 ALA A C 1
ATOM 1275 O O . ALA A 1 172 ? 3.009 -6.237 10.797 1.00 94.56 172 ALA A O 1
ATOM 1276 N N . ALA A 1 173 ? 1.046 -7.247 10.356 1.00 94.75 173 ALA A N 1
ATOM 1277 C CA . ALA A 1 173 ? 1.579 -8.219 9.406 1.00 94.75 173 ALA A CA 1
ATOM 1278 C C . ALA A 1 173 ? 2.302 -7.540 8.230 1.00 94.75 173 ALA A C 1
ATOM 1280 O O . ALA A 1 173 ? 3.419 -7.922 7.899 1.00 94.75 173 ALA A O 1
ATOM 1281 N N . GLU A 1 174 ? 1.738 -6.468 7.667 1.00 92.62 174 GLU A N 1
ATOM 1282 C CA . GLU A 1 174 ? 2.383 -5.689 6.602 1.00 92.62 174 GLU A CA 1
ATOM 1283 C C . GLU A 1 174 ? 3.694 -5.023 7.052 1.00 92.62 174 GLU A C 1
ATOM 1285 O O . GLU A 1 174 ? 4.610 -4.841 6.248 1.00 92.62 174 GLU A O 1
ATOM 1290 N N . LEU A 1 175 ? 3.801 -4.602 8.318 1.00 93.81 175 LEU A N 1
ATOM 1291 C CA . LEU A 1 175 ? 5.054 -4.067 8.861 1.00 93.81 175 LEU A CA 1
ATOM 1292 C C . LEU A 1 175 ? 6.083 -5.180 9.072 1.00 93.81 175 LEU A C 1
ATOM 1294 O O . LEU A 1 175 ? 7.255 -4.976 8.759 1.00 93.81 175 LEU A O 1
ATOM 1298 N N . ARG A 1 176 ? 5.653 -6.349 9.557 1.00 93.06 176 ARG A N 1
ATOM 1299 C CA . ARG A 1 176 ? 6.511 -7.530 9.723 1.00 93.06 176 ARG A CA 1
ATOM 1300 C C . ARG A 1 176 ? 7.052 -8.024 8.387 1.00 93.06 176 ARG A C 1
ATOM 1302 O O . ARG A 1 176 ? 8.252 -8.243 8.283 1.00 93.06 176 ARG A O 1
ATOM 1309 N N . GLU A 1 177 ? 6.209 -8.104 7.360 1.00 91.06 177 GLU A N 1
ATOM 1310 C CA . GLU A 1 177 ? 6.616 -8.467 5.999 1.00 91.06 177 GLU A CA 1
ATOM 1311 C C . GLU A 1 177 ? 7.698 -7.506 5.483 1.00 91.06 177 GLU A C 1
ATOM 1313 O O . GLU A 1 177 ? 8.780 -7.941 5.087 1.00 91.06 177 GLU A O 1
ATOM 1318 N N . LYS A 1 178 ? 7.471 -6.189 5.599 1.00 88.88 178 LYS A N 1
ATOM 1319 C CA . LYS A 1 178 ? 8.452 -5.161 5.198 1.00 88.88 178 LYS A CA 1
ATOM 1320 C C . LYS A 1 178 ? 9.789 -5.284 5.928 1.00 88.88 178 LYS A C 1
ATOM 1322 O O . LYS A 1 178 ? 10.814 -4.957 5.340 1.00 88.88 178 LYS A O 1
ATOM 1327 N N . LEU A 1 179 ? 9.774 -5.689 7.198 1.00 90.31 179 LEU A N 1
ATOM 1328 C CA . LEU A 1 179 ? 10.976 -5.870 8.018 1.00 90.31 179 LEU A CA 1
ATOM 1329 C C . LEU A 1 179 ? 11.686 -7.205 7.752 1.00 90.31 179 LEU A C 1
ATOM 1331 O O . LEU A 1 179 ? 12.894 -7.293 7.957 1.00 90.31 179 LEU A O 1
ATOM 1335 N N . SER A 1 180 ? 10.947 -8.229 7.319 1.00 89.12 180 SER A N 1
ATOM 1336 C CA . SER A 1 180 ? 11.488 -9.568 7.067 1.00 89.12 180 SER A CA 1
ATOM 1337 C C . SER A 1 180 ? 12.386 -9.616 5.832 1.00 89.12 180 SER A C 1
ATOM 1339 O O . SER A 1 180 ? 13.436 -10.249 5.872 1.00 89.12 180 SER A O 1
ATOM 1341 N N . ASP A 1 181 ? 12.028 -8.886 4.770 1.00 88.06 181 ASP A N 1
ATOM 1342 C CA . ASP A 1 181 ? 12.772 -8.879 3.510 1.00 88.06 181 ASP A CA 1
ATOM 1343 C C . ASP A 1 181 ? 13.226 -7.462 3.130 1.00 88.06 181 ASP A C 1
ATOM 1345 O O . ASP A 1 181 ? 12.635 -6.741 2.314 1.00 88.06 181 ASP A O 1
ATOM 1349 N N . LYS A 1 182 ? 14.340 -7.062 3.749 1.00 91.19 182 LYS A N 1
ATOM 1350 C CA . LYS A 1 182 ? 15.014 -5.787 3.484 1.00 91.19 182 LYS A CA 1
ATOM 1351 C C . LYS A 1 182 ? 15.387 -5.635 2.008 1.00 91.19 182 LYS A C 1
ATOM 1353 O O . LYS A 1 182 ? 15.273 -4.535 1.460 1.00 91.19 182 LYS A O 1
ATOM 1358 N N . THR A 1 183 ? 15.920 -6.686 1.389 1.00 90.44 183 THR A N 1
ATOM 1359 C CA . THR A 1 183 ? 16.459 -6.605 0.026 1.00 90.44 183 THR A CA 1
ATOM 1360 C C . THR A 1 183 ? 15.325 -6.356 -0.957 1.00 90.44 183 THR A C 1
ATOM 1362 O O . THR A 1 183 ? 15.397 -5.396 -1.727 1.00 90.44 183 THR A O 1
ATOM 1365 N N . SER A 1 184 ? 14.236 -7.117 -0.851 1.00 90.62 184 SER A N 1
ATOM 1366 C CA . SER A 1 184 ? 13.033 -6.906 -1.654 1.00 90.62 184 SER A CA 1
ATOM 1367 C C . SER A 1 184 ? 12.444 -5.515 -1.440 1.00 90.62 184 SER A C 1
ATOM 1369 O O . SER A 1 184 ? 12.170 -4.824 -2.420 1.00 90.62 184 SER A O 1
ATOM 1371 N N . PHE A 1 185 ? 12.363 -5.016 -0.198 1.00 92.00 185 PHE A N 1
ATOM 1372 C CA . PHE A 1 185 ? 11.898 -3.645 0.052 1.00 92.00 185 PHE A CA 1
ATOM 1373 C C . PHE A 1 185 ? 12.734 -2.588 -0.692 1.00 92.00 185 PHE A C 1
ATOM 1375 O O . PHE A 1 185 ? 12.186 -1.675 -1.319 1.00 92.00 185 PHE A O 1
ATOM 1382 N N . ILE A 1 186 ? 14.066 -2.687 -0.617 1.00 94.19 186 ILE A N 1
ATOM 1383 C CA . ILE A 1 186 ? 14.981 -1.720 -1.241 1.00 94.19 186 ILE A CA 1
ATOM 1384 C C . ILE A 1 186 ? 14.830 -1.751 -2.764 1.00 94.19 186 ILE A C 1
ATOM 1386 O O . ILE A 1 186 ? 14.684 -0.695 -3.388 1.00 94.19 186 ILE A O 1
ATOM 1390 N N . VAL A 1 187 ? 14.844 -2.949 -3.352 1.00 93.75 187 VAL A N 1
ATOM 1391 C CA . VAL A 1 187 ? 14.775 -3.130 -4.806 1.00 93.75 187 VAL A CA 1
ATOM 1392 C C . VAL A 1 187 ? 13.398 -2.727 -5.336 1.00 93.75 187 VAL A C 1
ATOM 1394 O O . VAL A 1 187 ? 13.332 -1.988 -6.315 1.00 93.75 187 VAL A O 1
ATOM 1397 N N . GLN A 1 188 ? 12.303 -3.078 -4.653 1.00 94.00 188 GLN A N 1
ATOM 1398 C CA . GLN A 1 188 ? 10.951 -2.632 -5.016 1.00 94.00 188 GLN A CA 1
ATOM 1399 C C . GLN A 1 188 ? 10.815 -1.104 -5.004 1.00 94.00 188 GLN A C 1
ATOM 1401 O O . GLN A 1 188 ? 10.122 -0.535 -5.848 1.00 94.00 188 GLN A O 1
ATOM 1406 N N . GLN A 1 189 ? 11.472 -0.401 -4.075 1.00 93.94 189 GLN A N 1
ATOM 1407 C CA . GLN A 1 189 ? 11.416 1.063 -4.073 1.00 93.94 189 GLN A CA 1
ATOM 1408 C C . GLN A 1 189 ? 12.224 1.706 -5.196 1.00 93.94 189 GLN A C 1
ATOM 1410 O O . GLN A 1 189 ? 11.807 2.734 -5.735 1.00 93.94 189 GLN A O 1
ATOM 1415 N N . ALA A 1 190 ? 13.356 1.116 -5.575 1.00 94.25 190 ALA A N 1
ATOM 1416 C CA . ALA A 1 190 ? 14.070 1.544 -6.771 1.00 94.25 190 ALA A CA 1
ATOM 1417 C C . ALA A 1 190 ? 13.251 1.247 -8.040 1.00 94.25 190 ALA A C 1
ATOM 1419 O O . ALA A 1 190 ? 13.129 2.121 -8.894 1.00 94.25 190 ALA A O 1
ATOM 1420 N N . ALA A 1 191 ? 12.612 0.076 -8.110 1.00 94.31 191 ALA A N 1
ATOM 1421 C CA . ALA A 1 191 ? 11.739 -0.348 -9.201 1.00 94.31 191 ALA A CA 1
ATOM 1422 C C . ALA A 1 191 ? 10.569 0.618 -9.443 1.00 94.31 191 ALA A C 1
ATOM 1424 O O . ALA A 1 191 ? 10.347 1.059 -10.568 1.00 94.31 191 ALA A O 1
ATOM 1425 N N . VAL A 1 192 ? 9.843 1.015 -8.392 1.00 95.69 192 VAL A N 1
ATOM 1426 C CA . VAL A 1 192 ? 8.736 1.979 -8.531 1.00 95.69 192 VAL A CA 1
ATOM 1427 C C . VAL A 1 192 ? 9.234 3.345 -8.993 1.00 95.69 192 VAL A C 1
ATOM 1429 O O . VAL A 1 192 ? 8.603 3.977 -9.836 1.00 95.69 192 VAL A O 1
ATOM 1432 N N . ARG A 1 193 ? 10.384 3.805 -8.490 1.00 94.12 193 ARG A N 1
ATOM 1433 C CA . ARG A 1 193 ? 10.974 5.071 -8.951 1.00 94.12 193 ARG A CA 1
ATOM 1434 C C . ARG A 1 193 ? 11.395 5.020 -10.409 1.00 94.12 193 ARG A C 1
ATOM 1436 O O . ARG A 1 193 ? 11.202 6.000 -11.117 1.00 94.12 193 ARG A O 1
ATOM 1443 N N . LEU A 1 194 ? 11.946 3.892 -10.838 1.00 93.38 194 LEU A N 1
ATOM 1444 C CA . LEU A 1 194 ? 12.280 3.635 -12.228 1.00 93.38 194 LEU A CA 1
ATOM 1445 C C . LEU A 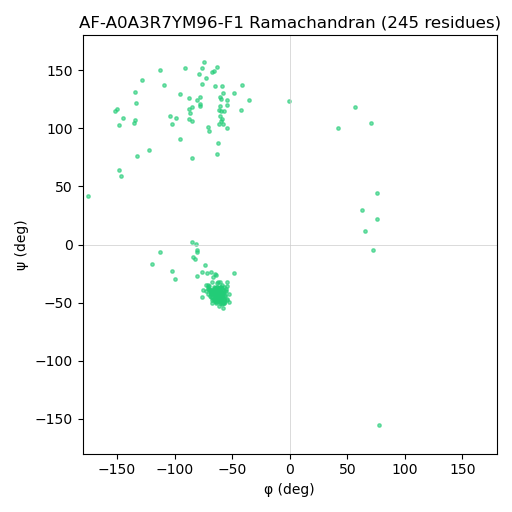1 194 ? 11.022 3.675 -13.107 1.00 93.38 194 LEU A C 1
ATOM 1447 O O . LEU A 1 194 ? 11.008 4.390 -14.102 1.00 93.38 194 LEU A O 1
ATOM 1451 N N . ALA A 1 195 ? 9.939 3.015 -12.689 1.00 93.38 195 ALA A N 1
ATOM 1452 C CA . ALA A 1 195 ? 8.660 3.024 -13.402 1.00 93.38 195 ALA A CA 1
ATOM 1453 C C . ALA A 1 195 ? 8.022 4.420 -13.505 1.00 93.38 195 ALA A C 1
ATOM 1455 O O . ALA A 1 195 ? 7.347 4.727 -14.482 1.00 93.38 195 ALA A O 1
ATOM 1456 N N . GLN A 1 196 ? 8.233 5.270 -12.500 1.00 93.06 196 GLN A N 1
ATOM 1457 C CA . GLN A 1 196 ? 7.757 6.656 -12.483 1.00 93.06 196 GLN A CA 1
ATOM 1458 C C . GLN A 1 196 ? 8.690 7.625 -13.219 1.00 93.06 196 GLN A C 1
ATOM 1460 O O . GLN A 1 196 ? 8.343 8.794 -13.398 1.00 93.06 196 GLN A O 1
ATOM 1465 N N . SER A 1 197 ? 9.891 7.186 -13.593 1.00 90.50 197 SER A N 1
ATOM 1466 C CA . SER A 1 197 ? 10.876 8.063 -14.211 1.00 90.50 197 SER A CA 1
ATOM 1467 C C . SER A 1 197 ? 10.563 8.296 -15.687 1.00 90.50 197 SER A C 1
ATOM 1469 O O . SER A 1 197 ? 10.049 7.424 -16.380 1.00 90.50 197 SER A O 1
ATOM 1471 N N . THR A 1 198 ? 10.877 9.494 -16.178 1.00 87.44 198 THR A N 1
ATOM 1472 C CA . THR A 1 198 ? 10.693 9.849 -17.593 1.00 87.44 198 THR A CA 1
ATOM 1473 C C . THR A 1 198 ? 11.757 9.234 -18.495 1.00 87.44 198 THR A C 1
ATOM 1475 O O . THR A 1 198 ? 11.532 9.080 -19.691 1.00 87.44 198 THR A O 1
ATOM 1478 N N . ASN A 1 199 ? 12.922 8.894 -17.934 1.00 86.12 199 ASN A N 1
ATOM 1479 C CA . ASN A 1 199 ? 13.980 8.213 -18.660 1.00 86.12 199 ASN A CA 1
ATOM 1480 C C . ASN A 1 199 ? 13.750 6.700 -18.593 1.00 86.12 199 ASN A C 1
ATOM 1482 O O . ASN A 1 199 ? 13.884 6.100 -17.531 1.00 86.12 199 ASN A O 1
ATOM 1486 N N . VAL A 1 200 ? 13.448 6.113 -19.747 1.00 82.75 200 VAL A N 1
ATOM 1487 C CA . VAL A 1 200 ? 13.166 4.685 -19.925 1.00 82.75 200 VAL A CA 1
ATOM 1488 C C . VAL A 1 200 ? 14.416 3.818 -19.696 1.00 82.75 200 VAL A C 1
ATOM 1490 O O . VAL A 1 200 ? 14.285 2.666 -19.284 1.00 82.75 200 VAL A O 1
ATOM 1493 N N . ASP A 1 201 ? 15.619 4.384 -19.859 1.00 86.06 201 ASP A N 1
ATOM 1494 C CA . ASP A 1 201 ? 16.904 3.711 -19.627 1.00 86.06 201 ASP A CA 1
ATOM 1495 C C . ASP A 1 201 ? 17.862 4.565 -18.780 1.00 86.06 201 ASP A C 1
ATOM 1497 O O . ASP A 1 201 ? 18.791 5.213 -19.280 1.00 86.06 201 ASP A O 1
ATOM 1501 N N . PRO A 1 202 ? 17.647 4.649 -17.460 1.00 86.19 202 PRO A N 1
ATOM 1502 C CA . PRO A 1 202 ? 18.579 5.357 -16.606 1.00 86.19 202 PRO A CA 1
ATOM 1503 C C . PRO A 1 202 ? 19.922 4.625 -16.529 1.00 86.19 202 PRO A C 1
ATOM 1505 O O . PRO A 1 202 ? 20.021 3.397 -16.569 1.00 86.19 202 PRO A O 1
ATOM 1508 N N . THR A 1 203 ? 20.986 5.404 -16.361 1.00 88.44 203 THR A N 1
ATOM 1509 C CA . THR A 1 203 ? 22.336 4.868 -16.161 1.00 88.44 203 THR A CA 1
ATOM 1510 C C . THR A 1 203 ? 22.420 4.050 -14.872 1.00 88.44 203 THR A C 1
ATOM 1512 O O . THR A 1 203 ? 21.710 4.335 -13.906 1.00 88.44 203 THR A O 1
ATOM 1515 N N . ASP A 1 204 ? 23.335 3.077 -14.816 1.00 87.44 204 ASP A N 1
ATOM 1516 C CA . ASP A 1 204 ? 23.554 2.248 -13.616 1.00 87.44 204 ASP A CA 1
ATOM 1517 C C . ASP A 1 204 ? 23.779 3.106 -12.363 1.00 87.44 204 ASP A C 1
ATOM 1519 O O . ASP A 1 204 ? 23.119 2.924 -11.343 1.00 87.44 204 ASP A O 1
ATOM 1523 N N . ARG A 1 205 ? 24.580 4.175 -12.490 1.00 90.06 205 ARG A N 1
ATOM 1524 C CA . ARG A 1 205 ? 24.816 5.154 -11.415 1.00 90.06 205 ARG A CA 1
ATOM 1525 C C . ARG A 1 205 ? 23.522 5.754 -10.854 1.00 90.06 205 ARG A C 1
ATOM 1527 O O . ARG A 1 205 ? 23.450 6.078 -9.667 1.00 90.06 205 ARG A O 1
ATOM 1534 N N . ARG A 1 206 ? 22.510 5.968 -11.698 1.00 91.94 206 ARG A N 1
ATOM 1535 C CA . ARG A 1 206 ? 21.223 6.527 -11.273 1.00 91.94 206 ARG A CA 1
ATOM 1536 C C . ARG A 1 206 ? 20.388 5.488 -10.525 1.00 91.94 206 ARG A C 1
ATOM 1538 O O . ARG A 1 206 ? 19.779 5.841 -9.516 1.00 91.94 206 ARG A O 1
ATOM 1545 N N . ILE A 1 207 ? 20.406 4.233 -10.971 1.00 90.94 207 ILE A N 1
ATOM 1546 C CA . ILE A 1 207 ? 19.756 3.118 -10.269 1.00 90.94 207 ILE A CA 1
ATOM 1547 C C . ILE A 1 207 ? 20.419 2.899 -8.901 1.00 90.94 207 ILE A C 1
ATOM 1549 O O . ILE A 1 207 ? 19.721 2.864 -7.886 1.00 90.94 207 ILE A O 1
ATOM 1553 N N . ASP A 1 208 ? 21.753 2.893 -8.836 1.00 91.62 208 ASP A N 1
ATOM 1554 C CA . ASP A 1 208 ? 22.520 2.785 -7.587 1.00 91.62 208 ASP A CA 1
ATOM 1555 C C . ASP A 1 208 ? 22.186 3.904 -6.598 1.00 91.62 208 ASP A C 1
ATOM 1557 O O . ASP A 1 208 ? 22.061 3.685 -5.387 1.00 91.62 208 ASP A O 1
ATOM 1561 N N . GLN A 1 209 ? 21.987 5.124 -7.106 1.00 94.50 209 GLN A N 1
ATOM 1562 C CA . GLN A 1 209 ? 21.553 6.247 -6.284 1.00 94.50 209 GLN A CA 1
ATOM 1563 C C . GLN A 1 209 ? 20.171 5.986 -5.669 1.00 94.50 209 GLN A C 1
ATOM 1565 O O . GLN A 1 209 ? 19.963 6.261 -4.484 1.00 94.50 209 GLN A O 1
ATOM 1570 N N . TRP A 1 210 ? 19.218 5.451 -6.436 1.00 94.75 210 TRP A N 1
ATOM 1571 C CA . TRP A 1 210 ? 17.891 5.116 -5.917 1.00 94.75 210 TRP A CA 1
ATOM 1572 C C . TRP A 1 210 ? 17.928 3.967 -4.912 1.00 94.75 210 TRP A C 1
ATOM 1574 O O . TRP A 1 210 ? 17.280 4.074 -3.869 1.00 94.75 210 TRP A O 1
ATOM 1584 N N . LEU A 1 211 ? 18.731 2.931 -5.161 1.00 95.00 211 LEU A N 1
ATOM 1585 C CA . LEU A 1 211 ? 18.956 1.835 -4.215 1.00 95.00 211 LEU A CA 1
ATOM 1586 C C . LEU A 1 211 ? 19.561 2.345 -2.902 1.00 95.00 211 LEU A C 1
ATOM 1588 O O . LEU A 1 211 ? 19.096 1.987 -1.819 1.00 95.00 211 LEU A O 1
ATOM 1592 N N . THR A 1 212 ? 20.540 3.248 -2.978 1.00 95.12 212 THR A N 1
ATOM 1593 C CA . THR A 1 212 ? 21.163 3.871 -1.800 1.00 95.12 212 THR A CA 1
ATOM 1594 C C . THR A 1 212 ? 20.149 4.688 -0.996 1.00 95.12 212 THR A C 1
ATOM 1596 O O . THR A 1 212 ? 20.080 4.572 0.228 1.00 95.12 212 THR A O 1
ATOM 1599 N N . GLN A 1 213 ? 19.305 5.475 -1.667 1.00 95.00 213 GLN A N 1
ATOM 1600 C CA . GLN A 1 213 ? 18.253 6.255 -1.006 1.00 95.00 213 GLN A CA 1
ATOM 1601 C C . GLN A 1 213 ? 17.173 5.366 -0.372 1.00 95.00 213 GLN A C 1
ATOM 1603 O O . GLN A 1 213 ? 16.711 5.653 0.734 1.00 95.00 213 GLN A O 1
ATOM 1608 N N . ALA A 1 214 ? 16.780 4.279 -1.041 1.00 94.62 214 ALA A N 1
ATOM 1609 C CA . ALA A 1 214 ? 15.841 3.299 -0.503 1.00 94.62 214 ALA A CA 1
ATOM 1610 C C . ALA A 1 214 ? 16.423 2.577 0.723 1.00 94.62 214 ALA A C 1
ATOM 1612 O O . ALA A 1 214 ? 15.736 2.433 1.736 1.00 94.62 214 ALA A O 1
ATOM 1613 N N . ARG A 1 215 ? 17.713 2.223 0.679 1.00 95.88 215 ARG A N 1
ATOM 1614 C CA . ARG A 1 215 ? 18.457 1.653 1.809 1.00 95.88 215 ARG A CA 1
ATOM 1615 C C . ARG A 1 215 ? 18.495 2.605 3.004 1.00 95.88 215 ARG A C 1
ATOM 1617 O O . ARG A 1 215 ? 18.174 2.186 4.111 1.00 95.88 215 ARG A O 1
ATOM 1624 N N . ALA A 1 216 ? 18.827 3.878 2.791 1.00 95.12 216 ALA A N 1
ATOM 1625 C CA . ALA A 1 216 ? 18.827 4.881 3.857 1.00 95.12 216 ALA A CA 1
ATOM 1626 C C . ALA A 1 216 ? 17.431 5.044 4.486 1.00 95.12 216 ALA A C 1
ATOM 1628 O O . ALA A 1 216 ? 17.292 5.052 5.708 1.00 95.12 216 ALA A O 1
ATOM 1629 N N . ARG A 1 217 ? 16.373 5.091 3.661 1.00 93.19 217 ARG A N 1
ATOM 1630 C CA . ARG A 1 217 ? 14.984 5.120 4.150 1.00 93.19 217 ARG A CA 1
ATOM 1631 C C . ARG A 1 217 ? 14.633 3.907 5.003 1.00 93.19 217 ARG A C 1
ATOM 1633 O O . ARG A 1 217 ? 13.989 4.089 6.034 1.00 93.19 217 ARG A O 1
ATOM 1640 N N . TYR A 1 218 ? 15.030 2.710 4.570 1.00 94.56 218 TYR A N 1
ATOM 1641 C CA . TYR A 1 218 ? 14.790 1.479 5.318 1.00 94.56 218 TYR A CA 1
ATOM 1642 C C . TYR A 1 218 ? 15.410 1.574 6.711 1.00 94.56 218 TYR A C 1
ATOM 1644 O O . TYR A 1 218 ? 14.698 1.457 7.701 1.00 94.56 218 TYR A O 1
ATOM 1652 N N . TYR A 1 219 ? 16.706 1.880 6.801 1.00 94.19 219 TYR A N 1
ATOM 1653 C CA . TYR A 1 219 ? 17.397 1.950 8.090 1.00 94.19 219 TYR A CA 1
ATOM 1654 C C . TYR A 1 219 ? 16.824 3.020 9.020 1.00 94.19 219 TYR A C 1
ATOM 1656 O O . TYR A 1 219 ? 16.597 2.742 10.193 1.00 94.19 219 TYR A O 1
ATOM 1664 N N . ASN A 1 220 ? 16.508 4.203 8.493 1.00 94.31 220 ASN A N 1
ATOM 1665 C CA . ASN A 1 220 ? 15.943 5.283 9.303 1.00 94.31 220 ASN A CA 1
ATOM 1666 C C . ASN A 1 220 ? 14.533 4.958 9.823 1.00 94.31 220 ASN A C 1
ATOM 1668 O O . ASN A 1 220 ? 14.123 5.476 10.858 1.00 94.31 220 ASN A O 1
ATOM 1672 N N . SER A 1 221 ? 13.776 4.122 9.106 1.00 93.19 221 SER A N 1
ATOM 1673 C CA . SER A 1 221 ? 12.374 3.832 9.430 1.00 93.19 221 SER A CA 1
ATOM 1674 C C . SER A 1 221 ? 12.173 2.489 10.133 1.00 93.19 221 SER A C 1
ATOM 1676 O O . SER A 1 221 ? 11.176 2.323 10.832 1.00 93.19 221 SER A O 1
ATOM 1678 N N . SER A 1 222 ? 13.101 1.542 9.980 1.00 94.19 222 SER A N 1
ATOM 1679 C CA . SER A 1 222 ? 12.999 0.176 10.506 1.00 94.19 222 SER A CA 1
ATOM 1680 C C . SER A 1 222 ? 12.725 0.131 12.015 1.00 94.19 222 SER A C 1
ATOM 1682 O O . SER A 1 222 ? 11.784 -0.565 12.401 1.00 94.19 222 SER A O 1
ATOM 1684 N N . PRO A 1 223 ? 13.422 0.900 12.881 1.00 94.88 223 PRO A N 1
ATOM 1685 C CA . PRO A 1 223 ? 13.122 0.902 14.315 1.00 94.88 223 PRO A CA 1
ATOM 1686 C C . PRO A 1 223 ? 11.697 1.387 14.622 1.00 94.88 223 PRO A C 1
ATOM 1688 O O . PRO A 1 223 ? 11.015 0.847 15.490 1.00 94.88 223 PRO A O 1
ATOM 1691 N N . LEU A 1 224 ? 11.213 2.384 13.872 1.00 95.25 224 LEU A N 1
ATOM 1692 C CA . LEU A 1 224 ? 9.861 2.925 14.034 1.00 95.25 224 LEU A CA 1
ATOM 1693 C C . LEU A 1 224 ? 8.795 1.927 13.571 1.00 95.25 224 LEU A C 1
ATOM 1695 O O . LEU A 1 224 ? 7.740 1.816 14.195 1.00 95.25 224 LEU A O 1
ATOM 1699 N N . TRP A 1 225 ? 9.054 1.201 12.483 1.00 94.81 225 TRP A N 1
ATOM 1700 C CA . TRP A 1 225 ? 8.165 0.147 11.996 1.00 94.81 225 TRP A CA 1
ATOM 1701 C C . TRP A 1 225 ? 8.092 -1.021 12.966 1.00 94.81 225 TRP A C 1
ATOM 1703 O O . TRP A 1 225 ? 6.989 -1.491 13.233 1.00 94.81 225 TRP A O 1
ATOM 1713 N N . GLN A 1 226 ? 9.226 -1.427 13.536 1.00 95.50 226 GLN A N 1
ATOM 1714 C CA . GLN A 1 226 ? 9.279 -2.490 14.531 1.00 95.50 226 GLN A CA 1
ATOM 1715 C C . GLN A 1 226 ? 8.474 -2.112 15.776 1.00 95.50 226 GLN A C 1
ATOM 1717 O O . GLN A 1 226 ? 7.533 -2.816 16.135 1.00 95.50 226 GLN A O 1
ATOM 1722 N N . GLN A 1 227 ? 8.745 -0.938 16.356 1.00 96.50 227 GLN A N 1
ATOM 1723 C CA . GLN A 1 227 ? 8.001 -0.462 17.521 1.00 96.50 227 GLN A CA 1
ATOM 1724 C C . GLN A 1 227 ? 6.496 -0.344 17.228 1.00 96.50 227 GLN A C 1
ATOM 1726 O O . GLN A 1 227 ? 5.652 -0.612 18.084 1.00 96.50 227 GLN A O 1
ATOM 1731 N N . LYS A 1 228 ? 6.130 0.086 16.015 1.00 95.06 228 LYS A N 1
ATOM 1732 C CA . LYS A 1 228 ? 4.727 0.178 15.610 1.00 95.06 228 LYS A CA 1
ATOM 1733 C C . LYS A 1 228 ? 4.083 -1.205 15.474 1.00 95.06 228 LYS A C 1
ATOM 1735 O O . LYS A 1 228 ? 2.947 -1.350 15.914 1.00 95.06 228 LYS A O 1
ATOM 1740 N N . ALA A 1 229 ? 4.770 -2.184 14.887 1.00 95.94 229 ALA A N 1
ATOM 1741 C CA . ALA A 1 229 ? 4.266 -3.549 14.749 1.00 95.94 229 ALA A CA 1
ATOM 1742 C C . ALA A 1 229 ? 4.011 -4.178 16.126 1.00 95.94 229 ALA A C 1
ATOM 1744 O O . ALA A 1 229 ? 2.898 -4.622 16.387 1.00 95.94 229 ALA A O 1
ATOM 1745 N N . GLU A 1 230 ? 4.982 -4.083 17.037 1.00 96.00 230 GLU A N 1
ATOM 1746 C CA . GLU A 1 230 ? 4.867 -4.578 18.416 1.00 96.00 230 GLU A CA 1
ATOM 1747 C C . GLU A 1 230 ? 3.680 -3.940 19.155 1.00 96.00 230 GLU A C 1
ATOM 1749 O O . GLU A 1 230 ? 2.877 -4.635 19.774 1.00 96.00 230 GLU A O 1
ATOM 1754 N N . LYS A 1 231 ? 3.504 -2.616 19.036 1.00 95.06 231 LYS A N 1
ATOM 1755 C CA . LYS A 1 231 ? 2.356 -1.909 19.630 1.00 95.06 231 LYS A CA 1
ATOM 1756 C C . LYS A 1 231 ? 1.015 -2.377 19.061 1.00 95.06 231 LYS A C 1
ATOM 1758 O O . LYS A 1 231 ? 0.046 -2.479 19.808 1.00 95.06 231 LYS A O 1
ATOM 1763 N N . LEU A 1 232 ? 0.932 -2.610 17.749 1.00 94.19 232 LEU A N 1
ATOM 1764 C CA . LEU A 1 232 ? -0.300 -3.078 17.107 1.00 94.19 232 LEU A CA 1
ATOM 1765 C C . LEU A 1 232 ? -0.633 -4.521 17.504 1.00 94.19 232 LEU A C 1
ATOM 1767 O O . LEU A 1 232 ? -1.800 -4.818 17.739 1.00 94.19 232 LEU A O 1
ATOM 1771 N N . GLU A 1 233 ? 0.372 -5.389 17.607 1.00 94.75 233 GLU A N 1
ATOM 1772 C CA . GLU A 1 233 ? 0.217 -6.783 18.037 1.00 94.75 233 GLU A CA 1
ATOM 1773 C C . GLU A 1 23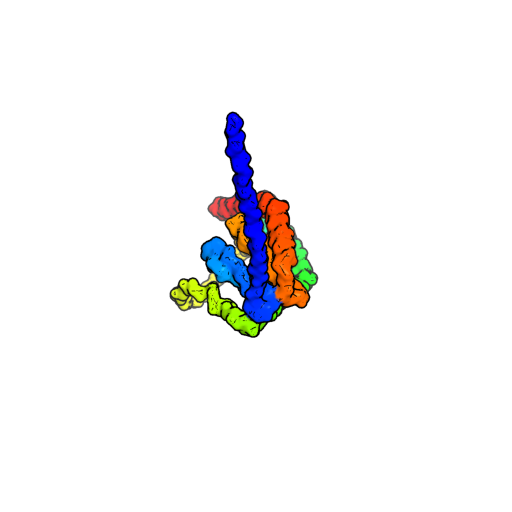3 ? -0.190 -6.885 19.503 1.00 94.75 233 GLU A C 1
ATOM 1775 O O . GLU A 1 233 ? -1.134 -7.604 19.816 1.00 94.75 233 GLU A O 1
ATOM 1780 N N . ALA A 1 234 ? 0.458 -6.124 20.390 1.00 94.25 234 ALA A N 1
ATOM 1781 C CA . ALA A 1 234 ? 0.095 -6.079 21.803 1.00 94.25 234 ALA A CA 1
ATOM 1782 C C . ALA A 1 234 ? -1.356 -5.615 21.989 1.00 94.25 234 ALA A C 1
ATOM 1784 O O . ALA A 1 234 ? -2.119 -6.244 22.720 1.00 94.25 234 ALA A O 1
ATOM 1785 N N . LEU A 1 235 ? -1.756 -4.562 21.266 1.00 92.56 235 LEU A N 1
ATOM 1786 C CA . LEU A 1 235 ? -3.128 -4.065 21.300 1.00 92.56 235 LEU A CA 1
ATOM 1787 C C . LEU A 1 235 ? -4.122 -5.102 20.757 1.00 92.56 235 LEU A C 1
ATOM 1789 O O . LEU A 1 235 ? -5.189 -5.291 21.332 1.00 92.56 235 LEU A O 1
ATOM 1793 N N . ALA A 1 236 ? -3.787 -5.780 19.657 1.00 92.31 236 ALA A N 1
ATOM 1794 C CA . ALA A 1 236 ? -4.638 -6.827 19.102 1.00 92.31 236 ALA A C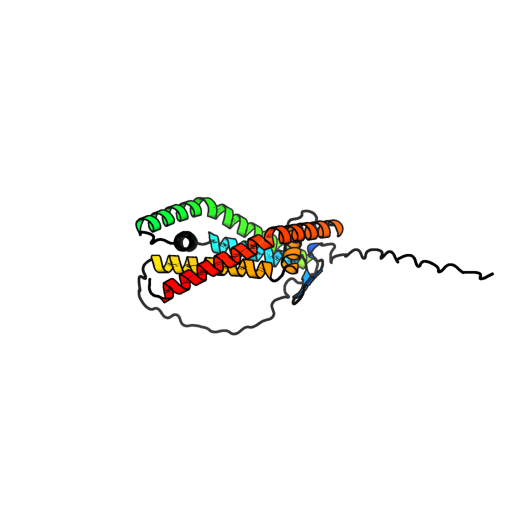A 1
ATOM 1795 C C . ALA A 1 236 ? -4.806 -7.999 20.085 1.00 92.31 236 ALA A C 1
ATOM 1797 O O . ALA A 1 236 ? -5.931 -8.432 20.316 1.00 92.31 236 ALA A O 1
ATOM 1798 N N . ALA A 1 237 ? -3.718 -8.457 20.709 1.00 92.19 237 ALA A N 1
ATOM 1799 C CA . ALA A 1 237 ? -3.734 -9.555 21.673 1.00 92.19 237 ALA A CA 1
ATOM 1800 C C . ALA A 1 237 ? -4.527 -9.216 22.948 1.00 92.19 237 ALA A C 1
ATOM 1802 O O . ALA A 1 237 ? -5.231 -10.069 23.490 1.00 92.19 237 ALA A O 1
ATOM 1803 N N . GLU A 1 238 ? -4.438 -7.972 23.428 1.00 91.19 238 GLU A N 1
ATOM 1804 C CA . GLU A 1 238 ? -5.235 -7.495 24.562 1.00 91.19 238 GLU A CA 1
ATOM 1805 C C . GLU A 1 238 ? -6.735 -7.573 24.255 1.00 91.19 238 GLU A C 1
ATOM 1807 O O . GLU A 1 238 ? -7.500 -8.143 25.035 1.00 91.19 238 GLU A O 1
ATOM 1812 N N . TRP A 1 239 ? -7.152 -7.065 23.095 1.00 87.81 239 TRP A N 1
ATOM 1813 C CA . TRP A 1 239 ? -8.557 -7.077 22.696 1.00 87.81 239 TRP A CA 1
ATOM 1814 C C . TRP A 1 239 ? -9.076 -8.475 22.356 1.00 87.81 239 TRP A C 1
ATOM 1816 O O . TRP A 1 239 ? -10.216 -8.785 22.687 1.00 87.81 239 TRP A O 1
ATOM 1826 N N . GLU A 1 240 ? -8.260 -9.346 21.759 1.00 89.81 240 GLU A N 1
ATOM 1827 C CA . GLU A 1 240 ? -8.616 -10.759 21.569 1.00 89.81 240 GLU A CA 1
ATOM 1828 C C . GLU A 1 240 ? -8.896 -11.446 22.907 1.00 89.81 240 GLU A C 1
ATOM 1830 O O . GLU A 1 240 ? -9.889 -12.163 23.035 1.00 89.81 240 GLU A O 1
ATOM 1835 N N . ARG A 1 241 ? -8.076 -11.168 23.929 1.00 87.12 241 ARG A N 1
ATOM 1836 C CA . ARG A 1 241 ? -8.302 -11.682 25.282 1.00 87.12 241 ARG A CA 1
ATOM 1837 C C . ARG A 1 241 ? -9.585 -11.124 25.891 1.00 87.12 241 ARG A C 1
ATOM 1839 O O . ARG A 1 241 ? -10.370 -11.909 26.405 1.00 87.12 241 ARG A O 1
ATOM 1846 N N . GLN A 1 242 ? -9.817 -9.813 25.803 1.00 84.19 242 GLN A N 1
ATOM 1847 C CA . GLN A 1 242 ? -11.027 -9.174 26.344 1.00 84.19 242 GLN A CA 1
ATOM 1848 C C . GLN A 1 242 ? -12.311 -9.723 25.704 1.00 84.19 242 GLN A C 1
ATOM 1850 O O . GLN A 1 242 ? -13.284 -9.992 26.409 1.00 84.19 242 GLN A O 1
ATOM 1855 N N . ILE A 1 243 ? -12.295 -9.942 24.384 1.00 81.88 243 ILE A N 1
ATOM 1856 C CA . ILE A 1 243 ? -13.407 -10.559 23.650 1.00 81.88 243 ILE A CA 1
ATOM 1857 C C . ILE A 1 243 ? -13.611 -12.011 24.107 1.00 81.88 243 ILE A C 1
ATOM 1859 O O . ILE A 1 243 ? -14.746 -12.421 24.333 1.00 81.88 243 ILE A O 1
ATOM 1863 N N . ALA A 1 244 ? -12.533 -12.782 24.284 1.00 81.06 244 ALA A N 1
ATOM 1864 C CA . ALA A 1 244 ? -12.614 -14.171 24.740 1.00 81.06 244 ALA A CA 1
ATOM 1865 C C . ALA A 1 244 ? -13.111 -14.305 26.192 1.00 81.06 244 ALA A C 1
ATOM 1867 O O . ALA A 1 244 ? -13.794 -15.272 26.516 1.00 81.06 244 ALA A O 1
ATOM 1868 N N . THR A 1 245 ? -12.800 -13.339 27.061 1.00 79.62 245 THR A N 1
AT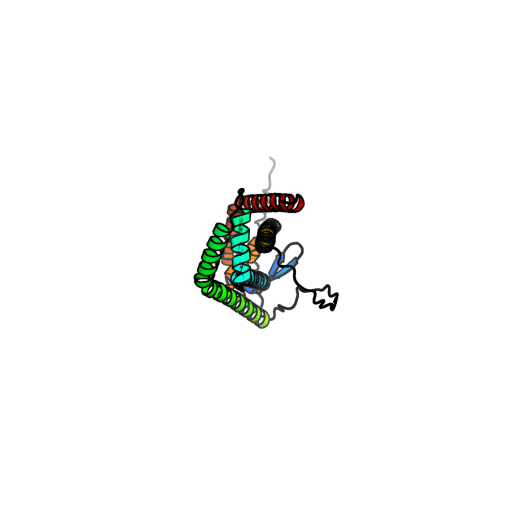OM 1869 C CA . THR A 1 245 ? -13.246 -13.319 28.465 1.00 79.62 245 THR A CA 1
ATOM 1870 C C . THR A 1 245 ? -14.669 -12.784 28.661 1.00 79.62 245 THR A C 1
ATOM 1872 O O . THR A 1 245 ? -15.132 -12.740 29.796 1.00 79.62 245 THR A O 1
ATOM 1875 N N . GLY A 1 246 ? -15.370 -12.401 27.586 1.00 60.28 246 GLY A N 1
ATOM 1876 C CA . GLY A 1 246 ? -16.787 -12.027 27.637 1.00 60.28 246 GLY A CA 1
ATOM 1877 C C . GLY A 1 246 ? -17.071 -10.641 28.222 1.00 60.28 246 GLY A C 1
ATOM 1878 O O . GLY A 1 246 ? -17.975 -10.514 29.045 1.00 60.28 246 GLY A O 1
ATOM 1879 N N . ALA A 1 247 ? -16.300 -9.625 27.817 1.00 51.88 247 ALA A N 1
ATOM 1880 C CA . ALA A 1 247 ? -16.615 -8.221 28.107 1.00 51.88 247 ALA A CA 1
ATOM 1881 C C . ALA A 1 247 ? -17.969 -7.770 27.523 1.00 51.88 247 ALA A C 1
ATOM 1883 O O . ALA A 1 247 ? -18.291 -8.171 26.379 1.00 51.88 247 ALA A O 1
#

Secondary structure (DSSP, 8-state):
---PPPP---------------GGG-GGG-EEEETTTEEEEHHHHHHHHHHHHHHHHHHHHS-HHHHHHHHHHHHHHT-SSPPPHHHHHHHHHHHHHHHHHHHHHHHHHHHHHHHHHHHHHHHHHHTT-----S---------------------HHHHHHHHHHHHHHHHHHHHHHHHH-HHHHHHHHHHHHHHT-S-SS--HHHHHHHHHHHHHHHHHHHHHHHHHHHHHHHHHHHHHHHHHTT-

pLDDT: mean 81.43, std 21.26, range [29.72, 98.31]

Organism: NCBI:txid943122

Nearest PDB structures (foldseek):
  6xf1-assembly1_A  TM=2.508E-01  e=6.436E+00  Homo sapiens

Radius of gyration: 25.53 Å; Cα contacts (8 Å, |Δi|>4): 230; chains: 1; bounding box: 108×41×54 Å

Solvent-accessible surface area (backbone atoms only — not comparable to full-atom values): 14036 Å² total; per-residue (Å²): 140,86,87,81,80,81,81,81,78,79,73,80,80,76,78,76,74,77,74,84,74,24,54,78,62,27,45,43,54,31,69,45,82,40,90,99,70,46,75,41,31,31,36,57,39,19,31,55,50,28,42,49,54,18,47,53,36,41,72,51,52,68,39,70,67,61,32,26,30,34,54,38,10,44,55,52,73,72,44,96,62,92,78,50,71,69,57,52,53,51,44,38,52,54,36,48,55,52,43,69,72,44,31,64,61,45,52,49,51,22,51,52,29,41,54,49,24,53,50,47,50,52,53,32,48,74,42,72,40,80,82,86,74,90,78,86,79,85,88,77,89,81,81,84,80,90,72,89,75,82,85,75,89,65,59,71,64,61,57,20,45,52,45,14,44,54,49,36,51,50,57,20,49,57,39,50,53,54,66,72,39,57,65,59,50,21,51,33,51,29,16,40,50,52,73,72,42,91,57,62,54,62,54,69,71,56,53,53,50,38,36,51,52,32,45,52,52,47,64,74,41,45,65,59,43,50,56,48,23,53,53,32,47,53,52,41,54,52,51,53,49,44,61,73,71,66,116

Sequence (247 aa):
TQSSQPVARRKPVKDSGVKSSAPGGLGLARTVSLEGRGEVTFGQLAIEKLRRDAKTLQEEWGCKDVYVKMAVGRRVLKRCAAVTRSQITRMAIEARHKYEIRSPAQLRQAAELEALANRVAAMLEAAGVDVSGSGGSSASRSEATAASDTSTHGSSNGTYLQVGLSKLKKEAAELREKLSDKTSFIVQQAAVRLAQSTNVDPTDRRIDQWLTQARARYYNSSPLWQQKAEKLEALAAEWERQIATGA